Protein AF-0000000068094563 (afdb_homodimer)

Radius of gyration: 19.8 Å; Cα contacts (8 Å, |Δi|>4): 533; chains: 2; bounding box: 52×48×50 Å

Structure (mmCIF, N/CA/C/O backbone):
data_AF-0000000068094563-model_v1
#
loop_
_entity.id
_entity.type
_entity.pdbx_description
1 polymer 'Damage-inducible protein DinB'
#
loop_
_atom_site.group_PDB
_atom_site.id
_atom_site.type_symbol
_atom_site.label_atom_id
_atom_site.label_alt_id
_atom_site.label_comp_id
_atom_site.label_asym_id
_atom_site.label_entity_id
_atom_site.label_seq_id
_atom_site.pdbx_PDB_ins_code
_atom_site.Cartn_x
_atom_site.Cartn_y
_atom_site.Cartn_z
_atom_site.occupancy
_atom_site.B_iso_or_equiv
_atom_site.auth_seq_id
_atom_site.auth_comp_id
_atom_site.auth_asym_id
_atom_site.auth_atom_id
_atom_site.pdbx_PDB_model_num
ATOM 1 N N . MET A 1 1 ? -7.383 16.828 3.102 1 69.69 1 MET A N 1
ATOM 2 C CA . MET A 1 1 ? -6.027 16.328 3.33 1 69.69 1 MET A CA 1
ATOM 3 C C . MET A 1 1 ? -5.984 15.391 4.531 1 69.69 1 MET A C 1
ATOM 5 O O . MET A 1 1 ? -6.828 15.484 5.426 1 69.69 1 MET A O 1
ATOM 9 N N . PRO A 1 2 ? -5.043 14.383 4.457 1 86.19 2 PRO A N 1
ATOM 10 C CA . PRO A 1 2 ? -4.965 13.523 5.641 1 86.19 2 PRO A CA 1
ATOM 11 C C . PRO A 1 2 ? -4.652 14.305 6.918 1 86.19 2 PRO A C 1
ATOM 13 O O . PRO A 1 2 ? -4.016 15.359 6.859 1 86.19 2 PRO A O 1
ATOM 16 N N . THR A 1 3 ? -5.176 13.891 8.055 1 88 3 THR A N 1
ATOM 17 C CA . THR A 1 3 ? -4.898 14.516 9.344 1 88 3 THR A CA 1
ATOM 18 C C . THR A 1 3 ? -3.58 14.016 9.922 1 88 3 THR A C 1
ATOM 20 O O . THR A 1 3 ? -3.061 12.984 9.492 1 88 3 THR A O 1
ATOM 23 N N . PRO A 1 4 ? -3.08 14.758 10.852 1 92.12 4 PRO A N 1
ATOM 24 C CA . PRO A 1 4 ? -1.883 14.266 11.539 1 92.12 4 PRO A CA 1
ATOM 25 C C . PRO A 1 4 ? -2.088 12.891 12.164 1 92.12 4 PRO A C 1
ATOM 27 O O . PRO A 1 4 ? -1.185 12.047 12.133 1 92.12 4 PRO A O 1
ATOM 30 N N . ALA A 1 5 ? -3.266 12.602 12.688 1 91.62 5 ALA A N 1
ATOM 31 C CA . ALA A 1 5 ? -3.553 11.312 13.305 1 91.62 5 ALA A CA 1
ATOM 32 C C . ALA A 1 5 ? -3.492 10.188 12.273 1 91.62 5 ALA A C 1
ATOM 34 O O . ALA A 1 5 ? -3.02 9.086 12.578 1 91.62 5 ALA A O 1
ATOM 35 N N . ASP A 1 6 ? -3.957 10.43 11.055 1 92.81 6 ASP A N 1
ATOM 36 C CA . ASP A 1 6 ? -3.873 9.445 9.977 1 92.81 6 ASP A CA 1
ATOM 37 C C . ASP A 1 6 ? -2.42 9.102 9.656 1 92.81 6 ASP A C 1
ATOM 39 O O . ASP A 1 6 ? -2.074 7.93 9.5 1 92.81 6 ASP A O 1
ATOM 43 N N . LEU A 1 7 ? -1.633 10.148 9.602 1 95.81 7 LEU A N 1
ATOM 44 C CA . LEU A 1 7 ? -0.237 9.945 9.219 1 95.81 7 LEU A CA 1
ATOM 45 C C . LEU A 1 7 ? 0.538 9.266 10.344 1 95.81 7 LEU A C 1
ATOM 47 O O . LEU A 1 7 ? 1.456 8.484 10.086 1 95.81 7 LEU A O 1
ATOM 51 N N . GLN A 1 8 ? 0.145 9.57 11.609 1 96.94 8 GLN A N 1
ATOM 52 C CA . GLN A 1 8 ? 0.732 8.852 12.734 1 96.94 8 GLN A CA 1
ATOM 53 C C . GLN A 1 8 ? 0.365 7.367 12.695 1 96.94 8 GLN A C 1
ATOM 55 O O . GLN A 1 8 ? 1.197 6.508 12.992 1 96.94 8 GLN A O 1
ATOM 60 N N . LEU A 1 9 ? -0.871 7.062 12.344 1 96.81 9 LEU A N 1
ATOM 61 C CA . LEU A 1 9 ? -1.294 5.676 12.18 1 96.81 9 LEU A CA 1
ATOM 62 C C . LEU A 1 9 ? -0.481 4.988 11.086 1 96.81 9 LEU A C 1
ATOM 64 O O . LEU A 1 9 ? 0.012 3.875 11.289 1 96.81 9 LEU A O 1
ATOM 68 N N . LEU A 1 10 ? -0.304 5.648 9.953 1 97.94 10 LEU A N 1
ATOM 69 C CA . LEU A 1 10 ? 0.443 5.066 8.844 1 97.94 10 LEU A CA 1
ATOM 70 C C . LEU A 1 10 ? 1.911 4.887 9.211 1 97.94 10 LEU A C 1
ATOM 72 O O . LEU A 1 10 ? 2.531 3.887 8.844 1 97.94 10 LEU A O 1
ATOM 76 N N . ALA A 1 11 ? 2.465 5.863 9.938 1 98.69 11 ALA A N 1
ATOM 77 C CA . ALA A 1 11 ? 3.85 5.75 10.391 1 98.69 11 ALA A CA 1
ATOM 78 C C . ALA A 1 11 ? 4.02 4.578 11.352 1 98.69 11 ALA A C 1
ATOM 80 O O . ALA A 1 11 ? 5 3.832 11.266 1 98.69 11 ALA A O 1
ATOM 81 N N . ASP A 1 12 ? 3.086 4.469 12.242 1 98.56 12 ASP A N 1
ATOM 82 C CA . ASP A 1 12 ? 3.09 3.352 13.18 1 98.56 12 ASP A CA 1
ATOM 83 C C . ASP A 1 12 ? 3.014 2.016 12.438 1 98.56 12 ASP A C 1
ATOM 85 O O . ASP A 1 12 ? 3.811 1.111 12.703 1 98.56 12 ASP A O 1
ATOM 89 N N . TYR A 1 13 ? 2.098 1.894 11.578 1 98.69 13 TYR A N 1
ATOM 90 C CA . TYR A 1 13 ? 1.965 0.692 10.758 1 98.69 13 TYR A CA 1
ATOM 91 C C . TYR A 1 13 ? 3.254 0.405 10 1 98.69 13 TYR A C 1
ATOM 93 O O . TYR A 1 13 ? 3.699 -0.743 9.93 1 98.69 13 TYR A O 1
ATOM 101 N N . ASN A 1 14 ? 3.775 1.464 9.383 1 98.69 14 ASN A N 1
ATOM 102 C CA . ASN A 1 14 ? 5 1.336 8.602 1 98.69 14 ASN A CA 1
ATOM 103 C C . ASN A 1 14 ? 6.137 0.741 9.43 1 98.69 14 ASN A C 1
ATOM 105 O O . ASN A 1 14 ? 6.805 -0.196 8.984 1 98.69 14 ASN A O 1
ATOM 109 N N . GLN A 1 15 ? 6.332 1.264 10.602 1 98.81 15 GLN A N 1
ATOM 110 C CA . GLN A 1 15 ? 7.375 0.748 11.484 1 98.81 15 GLN A CA 1
ATOM 111 C C . GLN A 1 15 ? 7.098 -0.701 11.875 1 98.81 15 GLN A C 1
ATOM 113 O O . GLN A 1 15 ? 7.988 -1.547 11.812 1 98.81 15 GLN A O 1
ATOM 118 N N . TRP A 1 16 ? 5.883 -0.986 12.25 1 98.75 16 TRP A N 1
ATOM 119 C CA . TRP A 1 16 ? 5.457 -2.326 12.641 1 98.75 16 TRP A CA 1
ATOM 120 C C . TRP A 1 16 ? 5.711 -3.33 11.523 1 98.75 16 TRP A C 1
ATOM 122 O O . TRP A 1 16 ? 6.293 -4.391 11.75 1 98.75 16 TRP A O 1
ATOM 132 N N . MET A 1 17 ? 5.363 -3.014 10.32 1 98.69 17 MET A N 1
ATOM 133 C CA . MET A 1 17 ? 5.504 -3.902 9.172 1 98.69 17 MET A CA 1
ATOM 134 C C . MET A 1 17 ? 6.973 -4.09 8.797 1 98.69 17 MET A C 1
ATOM 136 O O . MET A 1 17 ? 7.395 -5.191 8.445 1 98.69 17 MET A O 1
ATOM 140 N N . ASN A 1 18 ? 7.707 -2.979 8.836 1 98.81 18 ASN A N 1
ATOM 141 C CA . ASN A 1 18 ? 9.125 -3.098 8.516 1 98.81 18 ASN A CA 1
ATOM 142 C C . ASN A 1 18 ? 9.852 -4 9.508 1 98.81 18 ASN A C 1
ATOM 144 O O . ASN A 1 18 ? 10.68 -4.824 9.117 1 98.81 18 ASN A O 1
ATOM 148 N N . GLN A 1 19 ? 9.578 -3.826 10.789 1 98.69 19 GLN A N 1
ATOM 149 C CA . GLN A 1 19 ? 10.203 -4.668 11.797 1 98.69 19 GLN A CA 1
ATOM 150 C C . GLN A 1 19 ? 9.938 -6.148 11.531 1 98.69 19 GLN A C 1
ATOM 152 O O . GLN A 1 19 ? 10.859 -6.969 11.57 1 98.69 19 GLN A O 1
ATOM 157 N N . ARG A 1 20 ? 8.812 -6.477 11.18 1 98.56 20 ARG A N 1
ATOM 158 C CA . ARG A 1 20 ? 8.422 -7.855 10.914 1 98.56 20 ARG A CA 1
ATOM 159 C C . ARG A 1 20 ? 9.031 -8.359 9.609 1 98.56 20 ARG A C 1
ATOM 161 O O . ARG A 1 20 ? 9.508 -9.492 9.539 1 98.56 20 ARG A O 1
ATOM 168 N N . LEU A 1 21 ? 8.992 -7.531 8.586 1 98.81 21 LEU A N 1
ATOM 169 C CA . LEU A 1 21 ? 9.547 -7.895 7.293 1 98.81 21 LEU A CA 1
ATOM 170 C C . LEU A 1 21 ? 11.039 -8.195 7.402 1 98.81 21 LEU A C 1
ATOM 172 O O . LEU A 1 21 ? 11.516 -9.211 6.879 1 98.81 21 LEU A O 1
ATOM 176 N N . TYR A 1 22 ? 11.766 -7.348 8.094 1 98.88 22 TYR A N 1
ATOM 177 C CA . TYR A 1 22 ? 13.211 -7.531 8.219 1 98.88 22 TYR A CA 1
ATOM 178 C C . TYR A 1 22 ? 13.539 -8.734 9.094 1 98.88 22 TYR A C 1
ATOM 180 O O . TYR A 1 22 ? 14.531 -9.422 8.867 1 98.88 22 TYR A O 1
ATOM 188 N N . ALA A 1 23 ? 12.688 -9 10.109 1 98.75 23 ALA A N 1
ATOM 189 C CA . ALA A 1 23 ? 12.867 -10.211 10.906 1 98.75 23 ALA A CA 1
ATOM 190 C C . ALA A 1 23 ? 12.68 -11.461 10.047 1 98.75 23 ALA A C 1
ATOM 192 O O . ALA A 1 23 ? 13.438 -12.422 10.18 1 98.75 23 ALA A O 1
ATOM 193 N N . CYS A 1 24 ? 11.711 -11.477 9.195 1 98.75 24 CYS A N 1
ATOM 194 C CA . CYS A 1 24 ? 11.492 -12.594 8.281 1 98.75 24 CYS A CA 1
ATOM 195 C C . CYS A 1 24 ? 12.664 -12.734 7.309 1 98.75 24 CYS A C 1
ATOM 197 O O . CYS A 1 24 ? 13.148 -13.844 7.078 1 98.75 24 CYS A O 1
ATOM 199 N N . ALA A 1 25 ? 13.117 -11.602 6.773 1 98.75 25 ALA A N 1
ATOM 200 C CA . ALA A 1 25 ? 14.234 -11.625 5.836 1 98.75 25 ALA A CA 1
ATOM 201 C C . ALA A 1 25 ? 15.492 -12.188 6.496 1 98.75 25 ALA A C 1
ATOM 203 O O . ALA A 1 25 ? 16.281 -12.883 5.852 1 98.75 25 ALA A O 1
ATOM 204 N N . ALA A 1 26 ? 15.641 -11.922 7.777 1 98.69 26 ALA A N 1
ATOM 205 C CA . ALA A 1 26 ? 16.844 -12.312 8.516 1 98.69 26 ALA A CA 1
ATOM 206 C C . ALA A 1 26 ? 16.906 -13.828 8.664 1 98.69 26 ALA A C 1
ATOM 208 O O . ALA A 1 26 ? 17.953 -14.367 9.031 1 98.69 26 ALA A O 1
ATOM 209 N N . GLN A 1 27 ? 15.836 -14.5 8.391 1 98.44 27 GLN A N 1
ATOM 210 C CA . GLN A 1 27 ? 15.828 -15.961 8.453 1 98.44 27 GLN A CA 1
ATOM 211 C C . GLN A 1 27 ? 16.5 -16.562 7.227 1 98.44 27 GLN A C 1
ATOM 213 O O . GLN A 1 27 ? 16.797 -17.766 7.211 1 98.44 27 GLN A O 1
ATOM 218 N N . LEU A 1 28 ? 16.797 -15.773 6.207 1 98.38 28 LEU A N 1
ATOM 219 C CA . LEU A 1 28 ? 17.406 -16.25 4.969 1 98.38 28 LEU A CA 1
ATOM 220 C C . LEU A 1 28 ? 18.906 -16.016 4.98 1 98.38 28 LEU A C 1
ATOM 222 O O . LEU A 1 28 ? 19.375 -14.977 5.473 1 98.38 28 LEU A O 1
ATOM 226 N N . PRO A 1 29 ? 19.656 -16.938 4.395 1 98.31 29 PRO A N 1
ATOM 227 C CA . PRO A 1 29 ? 21.078 -16.656 4.246 1 98.31 29 PRO A CA 1
ATOM 228 C C . PRO A 1 29 ? 21.359 -15.555 3.232 1 98.31 29 PRO A C 1
ATOM 230 O O . PRO A 1 29 ? 20.547 -15.289 2.355 1 98.31 29 PRO A O 1
ATOM 233 N N . PRO A 1 30 ? 22.5 -14.93 3.328 1 98.12 30 PRO A N 1
ATOM 234 C CA . PRO A 1 30 ? 22.828 -13.781 2.48 1 98.12 30 PRO A CA 1
ATOM 235 C C . PRO A 1 30 ? 22.688 -14.094 0.992 1 98.12 30 PRO A C 1
ATOM 237 O O . PRO A 1 30 ? 22.234 -13.242 0.222 1 98.12 30 PRO A O 1
ATOM 240 N N . ASP A 1 31 ? 23.062 -15.25 0.577 1 98.06 31 ASP A N 1
ATOM 241 C CA . ASP A 1 31 ? 22.984 -15.602 -0.839 1 98.06 31 ASP A CA 1
ATOM 242 C C . ASP A 1 31 ? 21.547 -15.656 -1.32 1 98.06 31 ASP A C 1
ATOM 244 O O . ASP A 1 31 ? 21.25 -15.281 -2.457 1 98.06 31 ASP A O 1
ATOM 248 N N . GLU A 1 32 ? 20.641 -16.094 -0.47 1 98.12 32 GLU A N 1
ATOM 249 C CA . GLU A 1 32 ? 19.234 -16.125 -0.82 1 98.12 32 GLU A CA 1
ATOM 250 C C . GLU A 1 32 ? 18.625 -14.727 -0.871 1 98.12 32 GLU A C 1
ATOM 252 O O . GLU A 1 32 ? 17.766 -14.445 -1.707 1 98.12 32 GLU A O 1
ATOM 257 N N . LEU A 1 33 ? 19.094 -13.875 0.021 1 98.62 33 LEU A N 1
ATOM 258 C CA . LEU A 1 33 ? 18.641 -12.484 0.047 1 98.62 33 LEU A CA 1
ATOM 259 C C . LEU A 1 33 ? 19 -11.766 -1.246 1 98.62 33 LEU A C 1
ATOM 261 O O . LEU A 1 33 ? 18.203 -10.992 -1.777 1 98.62 33 LEU A O 1
ATOM 265 N N . ALA A 1 34 ? 20.141 -12.078 -1.751 1 98.19 34 ALA A N 1
ATOM 266 C CA . ALA A 1 34 ? 20.672 -11.352 -2.896 1 98.19 34 ALA A CA 1
ATOM 267 C C . ALA A 1 34 ? 20.344 -12.062 -4.203 1 98.19 34 ALA A C 1
ATOM 269 O O . ALA A 1 34 ? 20.578 -11.523 -5.289 1 98.19 34 ALA A O 1
ATOM 270 N N . ARG A 1 35 ? 19.781 -13.258 -4.133 1 97.88 35 ARG A N 1
ATOM 271 C CA . ARG A 1 35 ? 19.5 -14.07 -5.312 1 97.88 35 ARG A CA 1
ATOM 272 C C . ARG A 1 35 ? 18.562 -13.352 -6.266 1 97.88 35 ARG A C 1
ATOM 274 O O . ARG A 1 35 ? 17.547 -12.797 -5.84 1 97.88 35 ARG A O 1
ATOM 281 N N . GLU A 1 36 ? 18.938 -13.352 -7.547 1 97.81 36 GLU A N 1
ATOM 282 C CA . GLU A 1 36 ? 18.031 -12.844 -8.57 1 97.81 36 GLU A CA 1
ATOM 283 C C . GLU A 1 36 ? 16.766 -13.695 -8.664 1 97.81 36 GLU A C 1
ATOM 285 O O . GLU A 1 36 ? 16.844 -14.906 -8.891 1 97.81 36 GLU A O 1
ATOM 290 N N . ARG A 1 37 ? 15.648 -13.055 -8.477 1 97.12 37 ARG A N 1
ATOM 291 C CA . ARG A 1 37 ? 14.391 -13.781 -8.43 1 97.12 37 ARG A C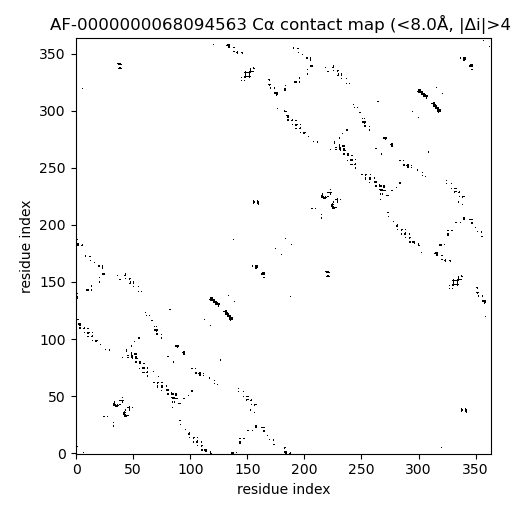A 1
ATOM 292 C C . ARG A 1 37 ? 13.398 -13.242 -9.453 1 97.12 37 ARG A C 1
ATOM 294 O O . ARG A 1 37 ? 12.211 -13.57 -9.414 1 97.12 37 ARG A O 1
ATOM 301 N N . GLY A 1 38 ? 13.875 -12.32 -10.336 1 96.88 38 GLY A N 1
ATOM 302 C CA . GLY A 1 38 ? 13.016 -11.766 -11.367 1 96.88 38 GLY A CA 1
ATOM 303 C C . GLY A 1 38 ? 12.086 -10.68 -10.852 1 96.88 38 GLY A C 1
ATOM 304 O O . GLY A 1 38 ? 11.148 -10.281 -11.547 1 96.88 38 GLY A O 1
ATOM 305 N N . ALA A 1 39 ? 12.312 -10.25 -9.617 1 96.06 39 ALA A N 1
ATOM 306 C CA . ALA A 1 39 ? 11.555 -9.117 -9.102 1 96.06 39 ALA A CA 1
ATOM 307 C C . ALA A 1 39 ? 11.953 -7.824 -9.805 1 96.06 39 ALA A C 1
ATOM 309 O O . ALA A 1 39 ? 12.977 -7.773 -10.492 1 96.06 39 ALA A O 1
ATOM 310 N N . TYR A 1 40 ? 11.148 -6.789 -9.664 1 95.94 40 TYR A N 1
ATOM 311 C CA . TYR A 1 40 ? 11.414 -5.523 -10.352 1 95.94 40 TYR A CA 1
ATOM 312 C C . TYR A 1 40 ? 12.805 -5.004 -10.008 1 95.94 40 TYR A C 1
ATOM 314 O O . TYR A 1 40 ? 13.531 -4.543 -10.891 1 95.94 40 TYR A O 1
ATOM 322 N N . PHE A 1 41 ? 13.18 -5.184 -8.742 1 97.12 41 PHE A N 1
ATOM 323 C CA . PHE A 1 41 ? 14.523 -4.785 -8.328 1 97.12 41 PHE A CA 1
ATOM 324 C C . PHE A 1 41 ? 15.406 -6.008 -8.117 1 97.12 41 PHE A C 1
ATOM 326 O O . PHE A 1 41 ? 16.281 -6.008 -7.246 1 97.12 41 PHE A O 1
ATOM 333 N N . GLY A 1 42 ? 15.094 -7.039 -8.781 1 97.62 42 GLY A N 1
ATOM 334 C CA . GLY A 1 42 ? 15.914 -8.227 -8.938 1 97.62 42 GLY A CA 1
ATOM 335 C C . GLY A 1 42 ? 15.766 -9.211 -7.789 1 97.62 42 GLY A C 1
ATOM 336 O O . GLY A 1 42 ? 15.422 -10.375 -8 1 97.62 42 GLY A O 1
ATOM 337 N N . SER A 1 43 ? 16.047 -8.766 -6.559 1 98.62 43 SER A N 1
ATOM 338 C CA . SER A 1 43 ? 16.109 -9.633 -5.387 1 98.62 43 SER A CA 1
ATOM 339 C C . SER A 1 43 ? 15.375 -9.023 -4.203 1 98.62 43 SER A C 1
ATOM 341 O O . SER A 1 43 ? 14.914 -7.879 -4.273 1 98.62 43 SER A O 1
ATOM 343 N N . LEU A 1 44 ? 15.203 -9.859 -3.174 1 98.75 44 LEU A N 1
ATOM 344 C CA . LEU A 1 44 ? 14.648 -9.336 -1.931 1 98.75 44 LEU A CA 1
ATOM 345 C C . LEU A 1 44 ? 15.5 -8.195 -1.389 1 98.75 44 LEU A C 1
ATOM 347 O O . LEU A 1 44 ? 14.977 -7.141 -1.029 1 98.75 44 LEU A O 1
ATOM 351 N N . LEU A 1 45 ? 16.812 -8.383 -1.398 1 98.81 45 LEU A N 1
ATOM 352 C CA . LEU A 1 45 ? 17.734 -7.352 -0.916 1 98.81 45 LEU A CA 1
ATOM 353 C C . LEU A 1 45 ? 17.625 -6.098 -1.775 1 98.81 45 LEU A C 1
ATOM 355 O O . LEU A 1 45 ? 17.625 -4.98 -1.252 1 98.81 45 LEU A O 1
ATOM 359 N N . GLY A 1 46 ? 17.562 -6.301 -3.088 1 98.69 46 GLY A N 1
ATOM 360 C CA . GLY A 1 46 ? 17.375 -5.164 -3.98 1 98.69 46 GLY A CA 1
ATOM 361 C C . GLY A 1 46 ? 16.094 -4.406 -3.725 1 98.69 46 GLY A C 1
ATOM 362 O O . GLY A 1 46 ? 16.078 -3.176 -3.746 1 98.69 46 GLY A O 1
ATOM 363 N N . THR A 1 47 ? 15.031 -5.109 -3.473 1 98.81 47 THR A N 1
ATOM 364 C CA . THR A 1 47 ? 13.734 -4.5 -3.188 1 98.81 47 THR A CA 1
ATOM 365 C C . THR A 1 47 ? 13.789 -3.701 -1.89 1 98.81 47 THR A C 1
ATOM 367 O O . THR A 1 47 ? 13.305 -2.566 -1.834 1 98.81 47 THR A O 1
ATOM 370 N N . LEU A 1 48 ? 14.391 -4.285 -0.854 1 98.88 48 LEU A N 1
ATOM 371 C CA . LEU A 1 48 ? 14.484 -3.602 0.432 1 98.88 48 LEU A CA 1
ATOM 372 C C . LEU A 1 48 ? 15.359 -2.357 0.325 1 98.88 48 LEU A C 1
ATOM 374 O O . LEU A 1 48 ? 15.055 -1.325 0.927 1 98.88 48 LEU A O 1
ATOM 378 N N . ASN A 1 49 ? 16.438 -2.439 -0.432 1 98.88 49 ASN A N 1
ATOM 379 C CA . ASN A 1 49 ? 17.25 -1.259 -0.68 1 98.88 49 ASN A CA 1
ATOM 380 C C . ASN A 1 49 ? 16.469 -0.167 -1.395 1 98.88 49 ASN A C 1
ATOM 382 O O . ASN A 1 49 ? 16.562 1.011 -1.047 1 98.88 49 ASN A O 1
ATOM 386 N N . HIS A 1 50 ? 15.664 -0.533 -2.332 1 98.69 50 HIS A N 1
ATOM 387 C CA . HIS A 1 50 ? 14.867 0.45 -3.062 1 98.69 50 HIS A CA 1
ATOM 388 C C . HIS A 1 50 ? 13.938 1.213 -2.125 1 98.69 50 HIS A C 1
ATOM 390 O O . HIS A 1 50 ? 13.789 2.43 -2.25 1 98.69 50 HIS A O 1
ATOM 396 N N . VAL A 1 51 ? 13.328 0.496 -1.206 1 98.81 51 VAL A N 1
ATOM 397 C CA . VAL A 1 51 ? 12.414 1.165 -0.28 1 98.81 51 VAL A CA 1
ATOM 398 C C . VAL A 1 51 ? 13.188 2.186 0.553 1 98.81 51 VAL A C 1
ATOM 400 O O . VAL A 1 51 ? 12.727 3.311 0.755 1 98.81 51 VAL A O 1
ATOM 403 N N . ALA A 1 52 ? 14.359 1.813 1.026 1 98.69 52 ALA A N 1
ATOM 404 C CA . ALA A 1 52 ? 15.188 2.721 1.818 1 98.69 52 ALA A CA 1
ATOM 405 C C . ALA A 1 52 ? 15.633 3.924 0.99 1 98.69 52 ALA A C 1
ATOM 407 O O . ALA A 1 52 ? 15.594 5.062 1.465 1 98.69 52 ALA A O 1
ATOM 408 N N . VAL A 1 53 ? 16.031 3.689 -0.264 1 98.44 53 VAL A N 1
ATOM 409 C CA . VAL A 1 53 ? 16.438 4.746 -1.182 1 98.44 53 VAL A CA 1
ATOM 410 C C . VAL A 1 53 ? 15.297 5.742 -1.377 1 98.44 53 VAL A C 1
ATOM 412 O O . VAL A 1 53 ? 15.484 6.949 -1.215 1 98.44 53 VAL A O 1
ATOM 415 N N . SER A 1 54 ? 14.164 5.199 -1.699 1 98.06 54 SER A N 1
ATOM 416 C CA . SER A 1 54 ? 13.008 6.039 -1.983 1 98.06 54 SER A CA 1
ATOM 417 C C . SER A 1 54 ? 12.594 6.84 -0.754 1 98.06 54 SER A C 1
ATOM 419 O O . SER A 1 54 ? 12.25 8.023 -0.863 1 98.06 54 SER A O 1
ATOM 421 N N . ASP A 1 55 ? 12.609 6.168 0.396 1 98.5 55 ASP A N 1
ATOM 422 C CA . ASP A 1 55 ? 12.266 6.863 1.631 1 98.5 55 ASP A CA 1
ATOM 423 C C . ASP A 1 55 ? 13.227 8.023 1.896 1 98.5 55 ASP A C 1
ATOM 425 O O . ASP A 1 55 ? 12.797 9.117 2.252 1 98.5 55 ASP A O 1
ATOM 429 N N . ARG A 1 56 ? 14.5 7.754 1.736 1 97.81 56 ARG A N 1
ATOM 430 C CA . ARG A 1 56 ? 15.484 8.812 1.948 1 97.81 56 ARG A CA 1
ATOM 431 C C . ARG A 1 56 ? 15.211 10 1.033 1 97.81 56 ARG A C 1
ATOM 433 O O . ARG A 1 56 ? 15.195 11.148 1.486 1 97.81 56 ARG A O 1
ATOM 440 N N . VAL A 1 57 ? 14.961 9.758 -0.199 1 97.06 57 VAL A N 1
ATOM 441 C CA . VAL A 1 57 ? 14.734 10.812 -1.186 1 97.06 57 VAL A CA 1
ATOM 442 C C . VAL A 1 57 ? 13.508 11.633 -0.797 1 97.06 57 VAL A C 1
ATOM 444 O O . VAL A 1 57 ? 13.562 12.859 -0.747 1 97.06 57 VAL A O 1
ATOM 447 N N . TRP A 1 58 ? 12.438 10.992 -0.494 1 97.75 58 TRP A N 1
ATOM 448 C CA . TRP A 1 58 ? 11.195 11.703 -0.192 1 97.75 58 TRP A CA 1
ATOM 449 C C . TRP A 1 58 ? 11.305 12.438 1.141 1 97.75 58 TRP A C 1
ATOM 451 O O . TRP A 1 58 ? 10.812 13.562 1.277 1 97.75 58 TRP A O 1
ATOM 461 N N . LEU A 1 59 ? 11.945 11.805 2.15 1 98.12 59 LEU A N 1
ATOM 462 C CA . LEU A 1 59 ? 12.102 12.469 3.439 1 98.12 59 LEU A CA 1
ATOM 463 C C . LEU A 1 59 ? 12.992 13.703 3.309 1 98.12 59 LEU A C 1
ATOM 465 O O . LEU A 1 59 ? 12.773 14.703 3.996 1 98.12 59 LEU A O 1
ATOM 469 N N . GLN A 1 60 ? 13.969 13.641 2.473 1 96.94 60 GLN A N 1
ATOM 470 C CA . GLN A 1 60 ? 14.789 14.82 2.201 1 96.94 60 GLN A CA 1
ATOM 471 C C . GLN A 1 60 ? 13.969 15.922 1.55 1 96.94 60 GLN A C 1
ATOM 473 O O . GLN A 1 60 ? 14.125 17.094 1.885 1 96.94 60 GLN A O 1
ATOM 478 N N . ARG A 1 61 ? 13.062 15.57 0.655 1 95.94 61 ARG A N 1
ATOM 479 C CA . ARG A 1 61 ? 12.141 16.547 0.077 1 95.94 61 ARG A CA 1
ATOM 480 C C . ARG A 1 61 ? 11.219 17.125 1.144 1 95.94 61 ARG A C 1
ATOM 482 O O . ARG A 1 61 ? 11 18.344 1.186 1 95.94 61 ARG A O 1
ATOM 489 N N . PHE A 1 62 ? 10.695 16.219 2.016 1 96.75 62 PHE A N 1
ATOM 490 C CA . PHE A 1 62 ? 9.789 16.656 3.07 1 96.75 62 PHE A CA 1
ATOM 491 C C . PHE A 1 62 ? 10.5 17.562 4.059 1 96.75 62 PHE A C 1
ATOM 493 O O . PHE A 1 62 ? 9.891 18.469 4.637 1 96.75 62 PHE A O 1
ATOM 500 N N . ALA A 1 63 ? 11.781 17.344 4.246 1 94.12 63 ALA A N 1
ATOM 501 C CA . ALA A 1 63 ? 12.57 18.172 5.16 1 94.12 63 ALA A CA 1
ATOM 502 C C . ALA A 1 63 ? 12.656 19.609 4.66 1 94.12 63 ALA A C 1
ATOM 504 O O . ALA A 1 63 ? 12.93 20.516 5.441 1 94.12 63 ALA A O 1
ATOM 505 N N . ALA A 1 64 ? 12.391 19.828 3.357 1 87.94 64 ALA A N 1
ATOM 506 C CA . ALA A 1 64 ? 12.422 21.156 2.766 1 87.94 64 ALA A CA 1
ATOM 507 C C . ALA A 1 64 ? 11.109 21.906 3.021 1 87.94 64 ALA A C 1
ATOM 509 O O . ALA A 1 64 ? 10.969 23.062 2.637 1 87.94 64 ALA A O 1
ATOM 510 N N . HIS A 1 65 ? 10.219 21.219 3.596 1 91 65 HIS A N 1
ATOM 511 C CA . HIS A 1 65 ? 8.969 21.859 3.984 1 91 65 HIS A CA 1
ATOM 512 C C . HIS A 1 65 ? 9.234 23.109 4.816 1 91 65 HIS A C 1
ATOM 514 O O . HIS A 1 65 ? 10.133 23.125 5.66 1 91 65 HIS A O 1
ATOM 520 N N . PRO A 1 66 ? 8.445 24.141 4.648 1 89.62 66 PRO A N 1
ATOM 521 C CA . PRO A 1 66 ? 8.672 25.406 5.344 1 89.62 66 PRO A CA 1
ATOM 522 C C . PRO A 1 66 ? 8.656 25.266 6.863 1 89.62 66 PRO A C 1
ATOM 524 O O . PRO A 1 66 ? 9.281 26.047 7.574 1 89.62 66 PRO A O 1
ATOM 527 N N . ALA A 1 67 ? 8 24.266 7.387 1 91.19 67 ALA A N 1
ATOM 528 C CA . ALA A 1 67 ? 7.938 24.047 8.828 1 91.19 67 ALA A CA 1
ATOM 529 C C . ALA A 1 67 ? 9.273 23.547 9.367 1 91.19 67 ALA A C 1
ATOM 531 O O . ALA A 1 67 ? 9.5 23.531 10.578 1 91.19 67 ALA A O 1
ATOM 532 N N . ARG A 1 68 ? 10.172 23.125 8.523 1 90.31 68 ARG A N 1
ATOM 533 C CA . ARG A 1 68 ? 11.508 22.641 8.867 1 90.31 68 ARG A CA 1
ATOM 534 C C . ARG A 1 68 ? 11.445 21.656 10.023 1 90.31 68 ARG A C 1
ATOM 536 O O . ARG A 1 68 ? 12.047 21.875 11.078 1 90.31 68 ARG A O 1
ATOM 543 N N . PRO A 1 69 ? 10.797 20.547 9.805 1 93.56 69 PRO A N 1
ATOM 544 C CA . PRO A 1 69 ? 10.633 19.578 10.898 1 93.56 69 PRO A CA 1
ATOM 545 C C . PRO A 1 69 ? 11.969 19.062 11.438 1 93.56 69 PRO A C 1
ATOM 547 O O . PRO A 1 69 ? 12.758 18.484 10.695 1 93.56 69 PRO A O 1
ATOM 550 N N . ALA A 1 70 ? 12.227 19.172 12.734 1 95.62 70 ALA A N 1
ATOM 551 C CA . ALA A 1 70 ? 13.477 18.812 13.391 1 95.62 70 ALA A CA 1
ATOM 552 C C . ALA A 1 70 ? 13.773 17.328 13.227 1 95.62 70 ALA A C 1
ATOM 554 O O . ALA A 1 70 ? 14.93 16.922 13.078 1 95.62 70 ALA A O 1
ATOM 555 N N . ALA A 1 71 ? 12.758 16.531 13.188 1 97.06 71 ALA A N 1
ATOM 556 C CA . ALA A 1 71 ? 12.898 15.086 13.148 1 97.06 71 ALA A CA 1
ATOM 557 C C . ALA A 1 71 ? 13.539 14.633 11.836 1 97.06 71 ALA A C 1
ATOM 559 O O . ALA A 1 71 ? 14.055 13.523 11.734 1 97.06 71 ALA A O 1
ATOM 560 N N . LEU A 1 72 ? 13.516 15.461 10.758 1 97.69 72 LEU A N 1
ATOM 561 C CA . LEU A 1 72 ? 14.008 15.039 9.453 1 97.69 72 LEU A CA 1
ATOM 562 C C . LEU A 1 72 ? 15.375 15.656 9.164 1 97.69 72 LEU A C 1
ATOM 564 O O . LEU A 1 72 ? 15.992 15.359 8.141 1 97.69 72 LEU A O 1
ATOM 568 N N . GLN A 1 73 ? 15.906 16.484 10.109 1 96.25 73 GLN A N 1
ATOM 569 C CA . GLN A 1 73 ? 17.203 17.141 9.914 1 96.25 73 GLN A CA 1
ATOM 570 C C . GLN A 1 73 ? 18.312 16.109 9.773 1 96.25 73 GLN A C 1
ATOM 572 O O . GLN A 1 73 ? 19.188 16.25 8.914 1 96.25 73 GLN A O 1
ATOM 577 N N . PRO A 1 74 ? 18.266 15.047 10.602 1 97.19 74 PRO A N 1
ATOM 578 C CA . PRO A 1 74 ? 19.312 14.039 10.43 1 97.19 74 PRO A CA 1
ATOM 579 C C . PRO A 1 74 ? 19.281 13.375 9.055 1 97.19 74 PRO A C 1
ATOM 581 O O . PRO A 1 74 ? 20.312 12.969 8.539 1 97.19 74 PRO A O 1
ATOM 584 N N . VAL A 1 75 ? 18.078 13.188 8.422 1 97.62 75 VAL A N 1
ATOM 585 C CA . VAL A 1 75 ? 17.953 12.586 7.098 1 97.62 75 VAL A CA 1
ATOM 586 C C . VAL A 1 75 ? 18.562 13.508 6.043 1 97.62 75 VAL A C 1
ATOM 588 O O . VAL A 1 75 ? 19.188 13.039 5.082 1 97.62 75 VAL A O 1
ATOM 591 N N . LEU A 1 76 ? 18.406 14.797 6.238 1 94.44 76 LEU A N 1
ATOM 592 C CA . LEU A 1 76 ? 18.922 15.797 5.316 1 94.44 76 LEU A CA 1
ATOM 593 C C . LEU A 1 76 ? 20.453 15.758 5.289 1 94.44 76 LEU A C 1
ATOM 595 O O . LEU A 1 76 ? 21.062 16.125 4.285 1 94.44 76 LEU A O 1
ATOM 599 N N . ALA A 1 77 ? 21.047 15.336 6.391 1 94.38 77 ALA A N 1
ATOM 600 C CA . ALA A 1 77 ? 22.516 15.289 6.512 1 94.38 77 ALA A CA 1
ATOM 601 C C . ALA A 1 77 ? 23.094 14.125 5.719 1 94.38 77 ALA A C 1
ATOM 603 O O . ALA A 1 77 ? 24.297 14.07 5.484 1 94.38 77 ALA A O 1
ATOM 604 N N . LEU A 1 78 ? 22.266 13.18 5.27 1 96.5 78 LEU A N 1
ATOM 605 C CA . LEU A 1 78 ? 22.719 12.039 4.488 1 96.5 78 LEU A CA 1
ATOM 606 C C . LEU A 1 78 ? 22.891 12.414 3.02 1 96.5 78 LEU A C 1
ATOM 608 O O . LEU A 1 78 ? 22.188 13.289 2.514 1 96.5 78 LEU A O 1
ATOM 612 N N . PRO A 1 79 ? 23.766 11.742 2.303 1 95.81 79 PRO A N 1
ATOM 613 C CA . PRO A 1 79 ? 23.828 11.961 0.855 1 95.81 79 PRO A CA 1
ATOM 614 C C . PRO A 1 79 ? 22.547 11.531 0.14 1 95.81 79 PRO A C 1
ATOM 616 O O . PRO A 1 79 ? 21.938 10.523 0.507 1 95.81 79 PRO A O 1
ATOM 619 N N . THR A 1 80 ? 22.125 12.289 -0.88 1 94.19 80 THR A N 1
ATOM 620 C CA . THR A 1 80 ? 20.969 11.914 -1.689 1 94.19 80 THR A CA 1
ATOM 621 C C . THR A 1 80 ? 21.328 10.781 -2.646 1 94.19 80 THR A C 1
ATOM 623 O O . THR A 1 80 ? 22.312 10.867 -3.377 1 94.19 80 THR A O 1
ATOM 626 N N . PRO A 1 81 ? 20.516 9.75 -2.605 1 95.31 81 PRO A N 1
ATOM 627 C CA . PRO A 1 81 ? 20.781 8.68 -3.568 1 95.31 81 PRO A CA 1
ATOM 628 C C . PRO A 1 81 ? 20.734 9.164 -5.016 1 95.31 81 PRO A C 1
ATOM 630 O O . PRO A 1 81 ? 19.891 10 -5.359 1 95.31 81 PRO A O 1
ATOM 633 N N . ALA A 1 82 ? 21.578 8.555 -5.891 1 91.38 82 ALA A N 1
ATOM 634 C CA . ALA A 1 82 ? 21.703 9 -7.273 1 91.38 82 ALA A CA 1
ATOM 635 C C . ALA A 1 82 ? 20.719 8.273 -8.18 1 91.38 82 ALA A C 1
ATOM 637 O O . ALA A 1 82 ? 20.344 8.789 -9.234 1 91.38 82 ALA A O 1
ATOM 638 N N . ARG A 1 83 ? 20.406 7.078 -7.781 1 94.06 83 ARG A N 1
ATOM 639 C CA . ARG A 1 83 ? 19.516 6.242 -8.586 1 94.06 83 ARG A CA 1
ATOM 640 C C . ARG A 1 83 ? 18.547 5.469 -7.707 1 94.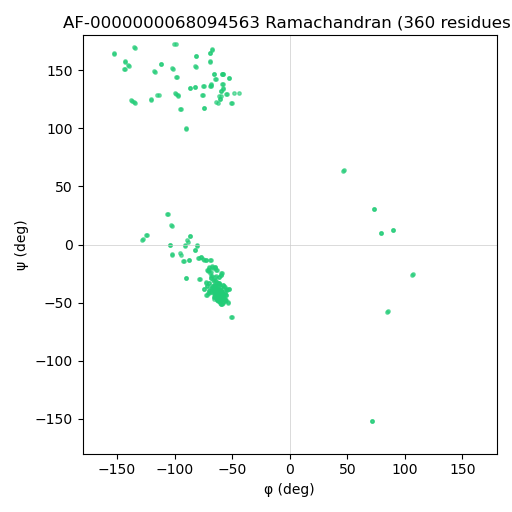06 83 ARG A C 1
ATOM 642 O O . ARG A 1 83 ? 18.844 5.156 -6.559 1 94.06 83 ARG A O 1
ATOM 649 N N . LEU A 1 84 ? 17.469 5.141 -8.289 1 93.19 84 LEU A N 1
ATOM 650 C CA . LEU A 1 84 ? 16.422 4.461 -7.543 1 93.19 84 LEU A CA 1
ATOM 651 C C . LEU A 1 84 ? 16.812 3.025 -7.215 1 93.19 84 LEU A C 1
ATOM 653 O O . LEU A 1 84 ? 16.25 2.41 -6.309 1 93.19 84 LEU A O 1
ATOM 657 N N . ASP A 1 85 ? 17.781 2.436 -8 1 95.06 85 ASP A N 1
ATOM 658 C CA . ASP A 1 85 ? 18.219 1.067 -7.742 1 95.06 85 ASP A CA 1
ATOM 659 C C . ASP A 1 85 ? 19.562 1.048 -7.031 1 95.06 85 ASP A C 1
ATOM 661 O O . ASP A 1 85 ? 20.266 0.032 -7.047 1 95.06 85 ASP A O 1
ATOM 665 N N . GLU A 1 86 ? 19.953 2.217 -6.465 1 96.25 86 GLU A N 1
ATOM 666 C CA . GLU A 1 86 ? 21.188 2.273 -5.68 1 96.25 86 GLU A CA 1
ATOM 667 C C . GLU A 1 86 ? 21.156 1.282 -4.523 1 96.25 86 GLU A C 1
ATOM 669 O O . GLU A 1 86 ? 20.125 1.145 -3.85 1 96.25 86 GLU A O 1
ATOM 674 N N . VAL A 1 87 ? 22.25 0.533 -4.324 1 97.75 87 VAL A N 1
ATOM 675 C CA . VAL A 1 87 ? 22.391 -0.33 -3.156 1 97.75 87 VAL A CA 1
ATOM 676 C C . VAL A 1 87 ? 23.047 0.448 -2.016 1 97.75 87 VAL A C 1
ATOM 678 O O . VAL A 1 87 ? 24.266 0.599 -1.979 1 97.75 87 VAL A O 1
ATOM 681 N N . LEU A 1 88 ? 22.25 0.926 -1.086 1 97.88 88 LEU A N 1
ATOM 682 C CA . LEU A 1 88 ? 22.781 1.643 0.07 1 97.88 88 LEU A CA 1
ATOM 683 C C . LEU A 1 88 ? 23.625 0.719 0.947 1 97.88 88 LEU A C 1
ATOM 685 O O . LEU A 1 88 ? 24.688 1.112 1.435 1 97.88 88 LEU A O 1
ATOM 689 N N . TYR A 1 89 ? 23.078 -0.521 1.181 1 98.25 89 TYR A N 1
ATOM 690 C CA . TYR A 1 89 ? 23.734 -1.533 1.999 1 98.25 89 TYR A CA 1
ATOM 691 C C . TYR A 1 89 ? 23.672 -2.9 1.328 1 98.25 89 TYR A C 1
ATOM 693 O O . TYR A 1 89 ? 22.594 -3.402 1.021 1 98.25 89 TYR A O 1
ATOM 701 N N . PRO A 1 90 ? 24.797 -3.52 1.081 1 97.88 90 PRO A N 1
ATOM 702 C CA . PRO A 1 90 ? 24.828 -4.82 0.406 1 97.88 90 PRO A CA 1
ATOM 703 C C . PRO A 1 90 ? 24.516 -5.98 1.35 1 97.88 90 PRO A C 1
ATOM 705 O O . PRO A 1 90 ? 24.359 -7.117 0.901 1 97.88 90 PRO A O 1
ATOM 708 N N . ALA A 1 91 ? 24.5 -5.695 2.676 1 98.5 91 ALA A N 1
ATOM 709 C CA . ALA A 1 91 ? 24.172 -6.711 3.672 1 98.5 91 ALA A CA 1
ATOM 710 C C . ALA A 1 91 ? 22.922 -6.332 4.449 1 98.5 91 ALA A C 1
ATOM 712 O O . ALA A 1 91 ? 22.672 -5.148 4.699 1 98.5 91 ALA A O 1
ATOM 713 N N . LEU A 1 92 ? 22.188 -7.336 4.887 1 98.75 92 LEU A N 1
ATOM 714 C CA . LEU A 1 92 ? 20.891 -7.098 5.531 1 98.75 92 LEU A CA 1
ATOM 715 C C . LEU A 1 92 ? 21.078 -6.383 6.863 1 98.75 92 LEU A C 1
ATOM 717 O O . LEU A 1 92 ? 20.281 -5.516 7.227 1 98.75 92 LEU A O 1
ATOM 721 N N . GLY A 1 93 ? 22.062 -6.781 7.629 1 98.56 93 GLY A N 1
ATOM 722 C CA . GLY A 1 93 ? 22.281 -6.211 8.945 1 98.56 93 GLY A CA 1
ATOM 723 C C . GLY A 1 93 ? 22.312 -4.691 8.945 1 98.56 93 GLY A C 1
ATOM 724 O O . GLY A 1 93 ? 21.469 -4.043 9.555 1 98.56 93 GLY A O 1
ATOM 725 N N . PRO A 1 94 ? 23.297 -4.113 8.227 1 98.81 94 PRO A N 1
ATOM 726 C CA . PRO A 1 94 ? 23.375 -2.652 8.148 1 98.81 94 PRO A CA 1
ATOM 727 C C . PRO A 1 94 ? 22.109 -2.029 7.535 1 98.81 94 PRO A C 1
ATOM 729 O O . PRO A 1 94 ? 21.688 -0.947 7.949 1 98.81 94 PRO A O 1
ATOM 732 N N . LEU A 1 95 ? 21.531 -2.672 6.578 1 98.81 95 LEU A N 1
ATOM 733 C CA . LEU A 1 95 ? 20.297 -2.172 5.996 1 98.81 95 LEU A CA 1
ATOM 734 C C . LEU A 1 95 ? 19.188 -2.143 7.039 1 98.81 95 LEU A C 1
ATOM 736 O O . LEU A 1 95 ? 18.406 -1.185 7.098 1 98.81 95 LEU A O 1
ATOM 740 N N . ALA A 1 96 ? 19.109 -3.193 7.82 1 98.88 96 ALA A N 1
ATOM 741 C CA . ALA A 1 96 ? 18.094 -3.279 8.875 1 98.88 96 ALA A CA 1
ATOM 742 C C . ALA A 1 96 ? 18.281 -2.166 9.898 1 98.88 96 ALA A C 1
ATOM 744 O O . ALA A 1 96 ? 17.297 -1.575 10.367 1 98.88 96 ALA A O 1
ATOM 745 N N . ALA A 1 97 ? 19.5 -1.919 10.289 1 98.88 97 ALA A N 1
ATOM 746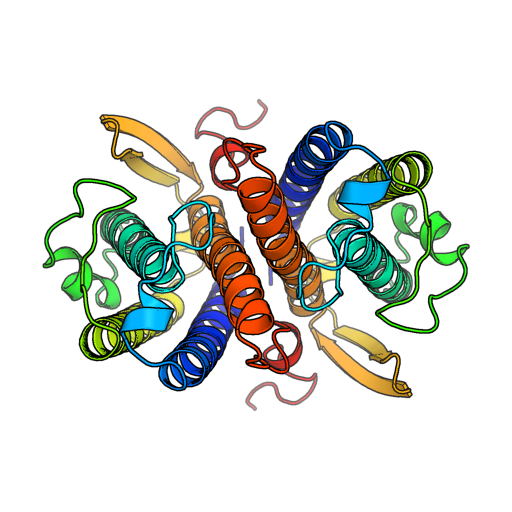 C CA . ALA A 1 97 ? 19.781 -0.836 11.227 1 98.88 97 ALA A CA 1
ATOM 747 C C . ALA A 1 97 ? 19.359 0.512 10.656 1 98.88 97 ALA A C 1
ATOM 749 O O . ALA A 1 97 ? 18.766 1.33 11.359 1 98.88 97 ALA A O 1
ATOM 750 N N . HIS A 1 98 ? 19.656 0.731 9.406 1 98.75 98 HIS A N 1
ATOM 751 C CA . HIS A 1 98 ? 19.266 1.97 8.742 1 98.75 98 HIS A CA 1
ATOM 752 C C . HIS A 1 98 ? 17.75 2.084 8.641 1 98.75 98 HIS A C 1
ATOM 754 O O . HIS A 1 98 ? 17.188 3.154 8.875 1 98.75 98 HIS A O 1
ATOM 760 N N . ARG A 1 99 ? 17.094 1.001 8.32 1 98.88 99 ARG A N 1
ATOM 761 C CA . ARG A 1 99 ? 15.633 0.965 8.25 1 98.88 99 ARG A CA 1
ATOM 762 C C . ARG A 1 99 ? 15.008 1.343 9.586 1 98.88 99 ARG A C 1
ATOM 764 O O . ARG A 1 99 ? 14.078 2.15 9.633 1 98.88 99 ARG A O 1
ATOM 771 N N . ALA A 1 100 ? 15.508 0.769 10.641 1 98.81 100 ALA A N 1
ATOM 772 C CA . ALA A 1 100 ? 14.992 1.065 11.969 1 98.81 100 ALA A CA 1
ATOM 773 C C . ALA A 1 100 ? 15.148 2.545 12.305 1 98.81 100 ALA A C 1
ATOM 775 O O . ALA A 1 100 ? 14.25 3.16 12.875 1 98.81 100 ALA A O 1
ATOM 776 N N . TRP A 1 101 ? 16.266 3.059 11.977 1 98.81 101 TRP A N 1
ATOM 777 C CA . TRP A 1 101 ? 16.531 4.477 12.203 1 98.81 101 TRP A CA 1
ATOM 778 C C . TRP A 1 101 ? 15.586 5.348 11.391 1 98.81 101 TRP A C 1
ATOM 780 O O . TRP A 1 101 ? 14.992 6.293 11.914 1 98.81 101 TRP A O 1
ATOM 790 N N . LEU A 1 102 ? 15.398 5.066 10.086 1 98.75 102 LEU A N 1
ATOM 791 C CA . LEU A 1 102 ? 14.469 5.809 9.234 1 98.75 102 LEU A CA 1
ATOM 792 C C . LEU A 1 102 ? 13.055 5.75 9.797 1 98.75 102 LEU A C 1
ATOM 794 O O . LEU A 1 102 ? 12.344 6.758 9.805 1 98.75 102 LEU A O 1
ATOM 798 N N . ASP A 1 103 ? 12.648 4.555 10.234 1 98.88 103 ASP A N 1
ATOM 799 C CA . ASP A 1 103 ? 11.305 4.402 10.789 1 98.88 103 ASP A CA 1
ATOM 800 C C . ASP A 1 103 ? 11.109 5.297 12.008 1 98.88 103 ASP A C 1
ATOM 802 O O . ASP A 1 103 ? 10.047 5.887 12.188 1 98.88 103 ASP A O 1
ATOM 806 N N . ARG A 1 104 ? 12.133 5.355 12.852 1 98.69 104 ARG A N 1
ATOM 807 C CA . ARG A 1 104 ? 12.047 6.246 14 1 98.69 104 ARG A CA 1
ATOM 808 C C . ARG A 1 104 ? 11.914 7.699 13.562 1 98.69 104 ARG A C 1
ATOM 810 O O . ARG A 1 104 ? 11.117 8.453 14.125 1 98.69 104 ARG A O 1
ATOM 817 N N . CYS A 1 105 ? 12.695 8.148 12.547 1 98.69 105 CYS A N 1
ATOM 818 C CA . CYS A 1 105 ? 12.578 9.492 12 1 98.69 105 CYS A CA 1
ATOM 819 C C . CYS A 1 105 ? 11.172 9.758 11.484 1 98.69 105 CYS A C 1
ATOM 821 O O . CYS A 1 105 ? 10.609 10.828 11.727 1 98.69 105 CYS A O 1
ATOM 823 N N . ILE A 1 106 ? 10.594 8.789 10.797 1 98.75 106 ILE A N 1
ATOM 824 C CA . ILE A 1 106 ? 9.266 8.93 10.211 1 98.75 106 ILE A CA 1
ATOM 825 C C . ILE A 1 106 ? 8.219 9.062 11.312 1 98.75 106 ILE A C 1
ATOM 827 O O . ILE A 1 106 ? 7.34 9.922 11.242 1 98.75 106 ILE A O 1
ATOM 831 N N . VAL A 1 107 ? 8.312 8.211 12.336 1 98.81 107 VAL A N 1
ATOM 832 C CA . VAL A 1 107 ? 7.367 8.25 13.445 1 98.81 107 VAL A CA 1
ATOM 833 C C . VAL A 1 107 ? 7.469 9.594 14.156 1 98.81 107 VAL A C 1
ATOM 835 O O . VAL A 1 107 ? 6.457 10.242 14.43 1 98.81 107 VAL A O 1
ATOM 838 N N . ASP A 1 108 ? 8.688 10.055 14.461 1 98.62 108 ASP A N 1
ATOM 839 C CA . ASP A 1 108 ? 8.906 11.336 15.125 1 98.62 108 ASP A CA 1
ATOM 840 C C . ASP A 1 108 ? 8.391 12.492 14.266 1 98.62 108 ASP A C 1
ATOM 842 O O . ASP A 1 108 ? 7.789 13.43 14.789 1 98.62 108 ASP A O 1
ATOM 846 N N . TRP A 1 109 ? 8.656 12.414 12.984 1 98.25 109 TRP A N 1
ATOM 847 C CA . TRP A 1 109 ? 8.203 13.445 12.055 1 98.25 109 TRP A CA 1
ATOM 848 C C . TRP A 1 109 ? 6.676 13.508 12.016 1 98.25 109 TRP A C 1
ATOM 850 O O . TRP A 1 109 ? 6.094 14.594 12.102 1 98.25 109 TRP A O 1
ATOM 860 N N . ALA A 1 110 ? 6.035 12.352 11.883 1 97.44 110 ALA A N 1
ATOM 861 C CA . ALA A 1 110 ? 4.574 12.305 11.852 1 97.44 110 ALA A CA 1
ATOM 862 C C . ALA A 1 110 ? 3.982 12.922 13.117 1 97.44 110 ALA A C 1
ATOM 864 O O . ALA A 1 110 ? 2.943 13.586 13.07 1 97.44 110 ALA A O 1
ATOM 865 N N . ALA A 1 111 ? 4.672 12.727 14.25 1 96.94 111 ALA A N 1
ATOM 866 C CA . ALA A 1 111 ? 4.207 13.242 15.539 1 96.94 111 ALA A CA 1
ATOM 867 C C . ALA A 1 111 ? 4.309 14.766 15.586 1 96.94 111 ALA A C 1
ATOM 869 O O . ALA A 1 111 ? 3.631 15.414 16.391 1 96.94 111 ALA A O 1
ATOM 870 N N . GLN A 1 112 ? 5.129 15.352 14.727 1 96.06 112 GLN A N 1
ATOM 871 C CA . GLN A 1 112 ? 5.367 16.781 14.727 1 96.06 112 GLN A CA 1
ATOM 872 C C . GLN A 1 112 ? 4.41 17.5 13.773 1 96.06 112 GLN A C 1
ATOM 874 O O . GLN A 1 112 ? 4.289 18.734 13.812 1 96.06 112 GLN A O 1
ATOM 879 N N . LEU A 1 113 ? 3.764 16.781 12.922 1 94.5 113 LEU A N 1
ATOM 880 C CA . LEU A 1 113 ? 2.934 17.375 11.883 1 94.5 113 LEU A CA 1
ATOM 881 C C . LEU A 1 113 ? 1.703 18.047 12.492 1 94.5 113 LEU A C 1
ATOM 883 O O . LEU A 1 113 ? 1.09 17.516 13.414 1 94.5 113 LEU A O 1
ATOM 887 N N . ARG A 1 114 ? 1.374 19.203 12.039 1 93.25 114 ARG A N 1
ATOM 888 C CA . ARG A 1 114 ? 0.155 19.938 12.352 1 93.25 114 ARG A CA 1
ATOM 889 C C . ARG A 1 114 ? -0.758 20.031 11.133 1 93.25 114 ARG A C 1
ATOM 891 O O . ARG A 1 114 ? -0.297 19.922 9.992 1 93.25 114 ARG A O 1
ATOM 898 N N . PRO A 1 115 ? -2.053 20.203 11.398 1 91.06 115 PRO A N 1
ATOM 899 C CA . PRO A 1 115 ? -2.984 20.281 10.266 1 91.06 115 PRO A CA 1
ATOM 900 C C . PRO A 1 115 ? -2.572 21.328 9.234 1 91.06 115 PRO A C 1
ATOM 902 O O . PRO A 1 115 ? -2.656 21.078 8.031 1 91.06 115 PRO A O 1
ATOM 905 N N . ASP A 1 116 ? -2.07 22.422 9.625 1 91.69 116 ASP A N 1
ATOM 906 C CA . ASP A 1 116 ? -1.693 23.5 8.719 1 91.69 116 ASP A CA 1
ATOM 907 C C . ASP A 1 116 ? -0.511 23.094 7.844 1 91.69 116 ASP A C 1
ATOM 909 O O . ASP A 1 116 ? -0.369 23.578 6.719 1 91.69 116 ASP A O 1
ATOM 913 N N . ASP A 1 117 ? 0.313 22.203 8.312 1 91.19 117 ASP A N 1
ATOM 914 C CA . ASP A 1 117 ? 1.446 21.719 7.535 1 91.19 117 ASP A CA 1
ATOM 915 C C . ASP A 1 117 ? 0.974 20.922 6.32 1 91.19 117 ASP A C 1
ATOM 917 O O . ASP A 1 117 ? 1.644 20.906 5.285 1 91.19 117 ASP A O 1
ATOM 921 N N . LEU A 1 118 ? -0.168 20.281 6.473 1 90.56 118 LEU A N 1
ATOM 922 C CA . LEU A 1 118 ? -0.651 19.375 5.441 1 90.56 118 LEU A CA 1
ATOM 923 C C . LEU A 1 118 ? -1.475 20.125 4.398 1 90.56 118 LEU A C 1
ATOM 925 O O . LEU A 1 118 ? -1.723 19.609 3.307 1 90.56 118 LEU A O 1
ATOM 929 N N . ALA A 1 119 ? -1.843 21.312 4.691 1 86.94 119 ALA A N 1
ATOM 930 C CA . ALA A 1 119 ? -2.668 22.125 3.791 1 86.94 119 ALA A CA 1
ATOM 931 C C . ALA A 1 119 ? -1.804 22.922 2.826 1 86.94 119 ALA A C 1
ATOM 933 O O . ALA A 1 119 ? -2.322 23.609 1.935 1 86.94 119 ALA A O 1
ATOM 934 N N . CYS A 1 120 ? -0.508 22.766 2.83 1 90 120 CYS A N 1
ATOM 935 C CA . CYS A 1 120 ? 0.388 23.531 1.975 1 90 120 CYS A CA 1
ATOM 936 C C . CYS A 1 120 ? 0.82 22.719 0.762 1 90 120 CYS A C 1
ATOM 938 O O . CYS A 1 120 ? 0.382 21.578 0.585 1 90 120 CYS A O 1
ATOM 940 N N . GLU A 1 121 ? 1.506 23.422 -0.128 1 92.88 121 GLU A N 1
ATOM 941 C CA . GLU A 1 121 ? 2.148 22.766 -1.265 1 92.88 121 GLU A CA 1
ATOM 942 C C . GLU A 1 121 ? 3.648 22.594 -1.031 1 92.88 121 GLU A C 1
ATOM 944 O O . GLU A 1 121 ? 4.254 23.375 -0.281 1 92.88 121 GLU A O 1
ATOM 949 N N . LEU A 1 122 ? 4.137 21.594 -1.628 1 94.19 122 LEU A N 1
ATOM 950 C CA . LEU A 1 122 ? 5.582 21.406 -1.583 1 94.19 122 LEU A CA 1
ATOM 951 C C . LEU A 1 122 ? 6.176 21.406 -2.988 1 94.19 122 LEU A C 1
ATOM 953 O O . LEU A 1 122 ? 5.691 20.703 -3.873 1 94.19 122 LEU A O 1
ATOM 957 N N . ALA A 1 123 ? 7.137 22.266 -3.188 1 93.06 123 ALA A N 1
ATOM 958 C CA . ALA A 1 123 ? 7.953 22.25 -4.398 1 93.06 123 ALA A CA 1
ATOM 959 C C . ALA A 1 123 ? 9.133 21.297 -4.242 1 93.06 123 ALA A C 1
ATOM 961 O O . ALA A 1 123 ? 9.773 21.25 -3.188 1 93.06 123 ALA A O 1
ATOM 962 N N . TYR A 1 124 ? 9.352 20.5 -5.262 1 91.31 124 TYR A N 1
ATOM 963 C CA . TYR A 1 124 ? 10.484 19.594 -5.234 1 91.31 124 TYR A CA 1
ATOM 964 C C . TYR A 1 124 ? 10.969 19.281 -6.645 1 91.31 124 TYR A C 1
ATOM 966 O O . TYR A 1 124 ? 10.32 19.641 -7.629 1 91.31 124 TYR A O 1
ATOM 974 N N . THR A 1 125 ? 12.141 18.75 -6.734 1 88.31 125 THR A N 1
ATOM 975 C CA . THR A 1 125 ? 12.734 18.312 -7.992 1 88.31 125 THR A CA 1
ATOM 976 C C . THR A 1 125 ? 12.891 16.797 -8.023 1 88.31 125 THR A C 1
ATOM 978 O O . THR A 1 125 ? 13.391 16.203 -7.062 1 88.31 125 THR A O 1
ATOM 981 N N . SER A 1 126 ? 12.344 16.234 -9.164 1 83.31 126 SER A N 1
ATOM 982 C CA . SER A 1 126 ? 12.5 14.797 -9.289 1 83.31 126 SER A CA 1
ATOM 983 C C . SER A 1 126 ? 13.961 14.406 -9.5 1 83.31 126 SER A C 1
ATOM 985 O O . SER A 1 126 ? 14.805 15.273 -9.734 1 83.31 126 SER A O 1
ATOM 987 N N . LEU A 1 127 ? 14.234 13.102 -9.375 1 80.69 127 LEU A N 1
ATOM 988 C CA . LEU A 1 127 ? 15.594 12.633 -9.609 1 80.69 127 LEU A CA 1
ATOM 989 C C . LEU A 1 127 ? 16 12.867 -11.062 1 80.69 127 LEU A C 1
ATOM 991 O O . LEU A 1 127 ? 17.188 12.914 -11.375 1 80.69 127 LEU A O 1
ATOM 995 N N . ALA A 1 128 ? 14.969 13 -11.922 1 79.38 128 ALA A N 1
ATOM 996 C CA . ALA A 1 128 ? 15.219 13.328 -13.32 1 79.38 128 ALA A CA 1
ATOM 997 C C . ALA A 1 128 ? 15.32 14.844 -13.516 1 79.38 128 ALA A C 1
ATOM 999 O O . ALA A 1 128 ? 15.25 15.336 -14.648 1 79.38 128 ALA A O 1
ATOM 1000 N N . CYS A 1 129 ? 15.32 15.578 -12.5 1 83.31 129 CYS A N 1
ATOM 1001 C CA . CYS A 1 129 ? 15.539 17.016 -12.469 1 83.31 129 CYS A CA 1
ATOM 1002 C C . CYS A 1 129 ? 14.328 17.766 -13.008 1 83.31 129 CYS A C 1
ATOM 1004 O O . CYS A 1 129 ? 14.477 18.812 -13.648 1 83.31 129 CYS A O 1
ATOM 1006 N N . GLU A 1 130 ? 13.234 17.234 -12.844 1 86.81 130 GLU A N 1
ATOM 1007 C CA . GLU A 1 130 ? 11.992 17.922 -13.211 1 86.81 130 GLU A CA 1
ATOM 1008 C C . GLU A 1 130 ? 11.352 18.594 -12.008 1 86.81 130 GLU A C 1
ATOM 1010 O O . GLU A 1 130 ? 11.117 17.953 -10.977 1 86.81 130 GLU A O 1
ATOM 1015 N N . ALA A 1 131 ? 11.062 19.875 -12.219 1 90.19 131 ALA A N 1
ATOM 1016 C CA . ALA A 1 131 ? 10.414 20.641 -11.156 1 90.19 131 ALA A CA 1
ATOM 1017 C C . ALA A 1 131 ? 8.938 20.266 -11.039 1 90.19 131 ALA A C 1
ATOM 1019 O O . ALA A 1 131 ? 8.258 20.094 -12.055 1 90.19 131 ALA A O 1
ATOM 1020 N N . ALA A 1 132 ? 8.539 20.109 -9.758 1 91.25 132 ALA A N 1
ATOM 1021 C CA . ALA A 1 132 ? 7.133 19.812 -9.5 1 91.25 132 ALA A CA 1
ATOM 1022 C C . ALA A 1 132 ? 6.652 20.516 -8.227 1 91.25 132 ALA A C 1
ATOM 1024 O O . ALA A 1 132 ? 7.457 20.875 -7.367 1 91.25 132 ALA A O 1
ATOM 1025 N N . ARG A 1 133 ? 5.383 20.812 -8.211 1 93.38 133 ARG A N 1
ATOM 1026 C CA . ARG A 1 133 ? 4.695 21.344 -7.043 1 93.38 133 ARG A CA 1
ATOM 1027 C C . ARG A 1 133 ? 3.334 20.688 -6.852 1 93.38 133 ARG A C 1
ATOM 1029 O O . ARG A 1 133 ? 2.514 20.672 -7.773 1 93.38 133 ARG A O 1
ATOM 1036 N N . ARG A 1 134 ? 3.164 20.125 -5.664 1 93.5 134 ARG A N 1
ATOM 1037 C CA . ARG A 1 134 ? 1.937 19.375 -5.402 1 93.5 134 ARG A CA 1
ATOM 1038 C C . ARG A 1 134 ? 1.47 19.578 -3.967 1 93.5 134 ARG A C 1
ATOM 1040 O O . ARG A 1 134 ? 2.242 20.016 -3.113 1 93.5 134 ARG A O 1
ATOM 1047 N N . PRO A 1 135 ? 0.129 19.344 -3.746 1 93.06 135 PRO A N 1
ATOM 1048 C CA . PRO A 1 135 ? -0.335 19.375 -2.357 1 93.06 135 PRO A CA 1
ATOM 1049 C C . PRO A 1 135 ? 0.446 18.422 -1.451 1 93.06 135 PRO A C 1
ATOM 1051 O O . PRO A 1 135 ? 0.6 17.234 -1.772 1 93.06 135 PRO A O 1
ATOM 1054 N N . PHE A 1 136 ? 0.936 18.922 -0.316 1 94.38 136 PHE A N 1
ATOM 1055 C CA . PHE A 1 136 ? 1.834 18.203 0.575 1 94.38 136 PHE A CA 1
ATOM 1056 C C . PHE A 1 136 ? 1.165 16.938 1.109 1 94.38 136 PHE A C 1
ATOM 1058 O O . PHE A 1 136 ? 1.776 15.867 1.134 1 94.38 136 PHE A O 1
ATOM 1065 N N . GLY A 1 137 ? -0.123 17.031 1.481 1 92.94 137 GLY A N 1
ATOM 1066 C CA . GLY A 1 137 ? -0.835 15.875 1.991 1 92.94 137 GLY A CA 1
ATOM 1067 C C . GLY A 1 137 ? -0.865 14.719 1.012 1 92.94 137 GLY A C 1
ATOM 1068 O O . GLY A 1 137 ? -0.7 13.562 1.405 1 92.94 137 GLY A O 1
ATOM 1069 N N . GLY A 1 138 ? -1.068 15.008 -0.261 1 94.56 138 GLY A N 1
ATOM 1070 C CA . GLY A 1 138 ? -1.048 13.984 -1.296 1 94.56 138 GLY A CA 1
ATOM 1071 C C . GLY A 1 138 ? 0.308 13.32 -1.453 1 94.56 138 GLY A C 1
ATOM 1072 O O . GLY A 1 138 ? 0.391 12.117 -1.68 1 94.56 138 GLY A O 1
ATOM 1073 N N . LEU A 1 139 ? 1.351 14.109 -1.299 1 95.88 139 LEU A N 1
ATOM 1074 C CA . LEU A 1 139 ? 2.705 13.57 -1.398 1 95.88 139 LEU A CA 1
ATOM 1075 C C . LEU A 1 139 ? 3.006 12.641 -0.233 1 95.88 139 LEU A C 1
ATOM 1077 O O . LEU A 1 139 ? 3.668 11.609 -0.409 1 95.88 139 LEU A O 1
ATOM 1081 N N . VAL A 1 140 ? 2.521 12.992 0.922 1 96.75 140 VAL A N 1
ATOM 1082 C CA . VAL A 1 140 ? 2.75 12.148 2.092 1 96.75 140 VAL A CA 1
ATOM 1083 C C . VAL A 1 140 ? 1.987 10.836 1.939 1 96.75 140 VAL A C 1
ATOM 1085 O O . VAL A 1 140 ? 2.512 9.766 2.258 1 96.75 140 VAL A O 1
ATOM 1088 N N . LEU A 1 141 ? 0.741 10.867 1.421 1 96.75 141 LEU A N 1
ATOM 1089 C CA . LEU A 1 141 ? 0.001 9.641 1.145 1 96.75 141 LEU A CA 1
ATOM 1090 C C . LEU A 1 141 ? 0.75 8.766 0.146 1 96.75 141 LEU A C 1
ATOM 1092 O O . LEU A 1 141 ? 0.821 7.547 0.312 1 96.75 141 LEU A O 1
ATOM 1096 N N . HIS A 1 142 ? 1.34 9.375 -0.85 1 97.5 142 HIS A N 1
ATOM 1097 C CA . HIS A 1 142 ? 2.15 8.648 -1.816 1 97.5 142 HIS A CA 1
ATOM 1098 C C . HIS A 1 142 ? 3.328 7.953 -1.138 1 97.5 142 HIS A C 1
ATOM 1100 O O . HIS A 1 142 ? 3.627 6.793 -1.434 1 97.5 142 HIS A O 1
ATOM 1106 N N . PHE A 1 143 ? 3.943 8.719 -0.243 1 98.5 143 PHE A N 1
ATOM 1107 C CA . PHE A 1 143 ? 5.105 8.211 0.481 1 98.5 143 PHE A CA 1
ATOM 1108 C C . PHE A 1 143 ? 4.785 6.887 1.161 1 98.5 143 PHE A C 1
ATOM 1110 O O . PHE A 1 143 ? 5.484 5.891 0.955 1 98.5 143 PHE A O 1
ATOM 1117 N N . PHE A 1 144 ? 3.701 6.793 1.894 1 98.62 144 PHE A N 1
ATOM 1118 C CA . PHE A 1 144 ? 3.334 5.574 2.605 1 98.62 144 PHE A CA 1
ATOM 1119 C C . PHE A 1 144 ? 2.805 4.52 1.64 1 98.62 144 PHE A C 1
ATOM 1121 O O . PHE A 1 144 ? 3.072 3.328 1.805 1 98.62 144 PHE A O 1
ATOM 1128 N N . ASN A 1 145 ? 2.051 4.898 0.635 1 98.62 145 ASN A N 1
ATOM 1129 C CA . ASN A 1 145 ? 1.536 3.977 -0.373 1 98.62 145 ASN A CA 1
ATOM 1130 C C . ASN A 1 145 ? 2.666 3.254 -1.102 1 98.62 145 ASN A C 1
ATOM 1132 O O . ASN A 1 145 ? 2.58 2.051 -1.353 1 98.62 145 ASN A O 1
ATOM 1136 N N . HIS A 1 146 ? 3.684 4.008 -1.432 1 98.81 146 HIS A N 1
ATOM 1137 C CA . HIS A 1 146 ? 4.852 3.469 -2.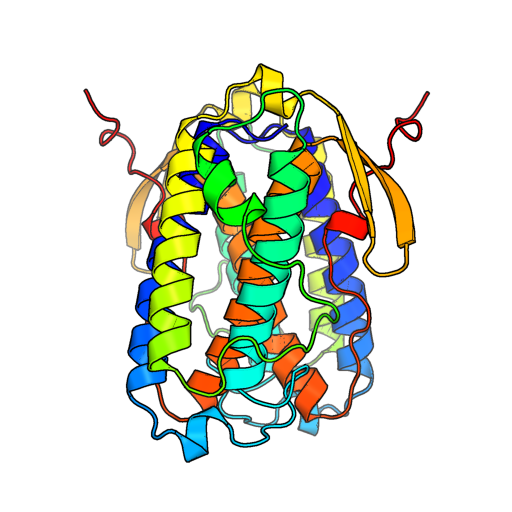119 1 98.81 146 HIS A CA 1
ATOM 1138 C C . HIS A 1 146 ? 5.527 2.381 -1.29 1 98.81 146 HIS A C 1
ATOM 1140 O O . HIS A 1 146 ? 5.871 1.319 -1.814 1 98.81 146 HIS A O 1
ATOM 1146 N N . GLN A 1 147 ? 5.691 2.676 -0.017 1 98.69 147 GLN A N 1
ATOM 1147 C CA . GLN A 1 147 ? 6.273 1.684 0.881 1 98.69 147 GLN A CA 1
ATOM 1148 C C . GLN A 1 147 ? 5.445 0.403 0.899 1 98.69 147 GLN A C 1
ATOM 1150 O O . GLN A 1 147 ? 5.988 -0.698 0.801 1 98.69 147 GLN A O 1
ATOM 1155 N N . THR A 1 148 ? 4.152 0.57 1.031 1 98.81 148 THR A N 1
ATOM 1156 C CA . THR A 1 148 ? 3.256 -0.578 1.086 1 98.81 148 THR A CA 1
ATOM 1157 C C . THR A 1 148 ? 3.379 -1.422 -0.18 1 98.81 148 THR A C 1
ATOM 1159 O O . THR A 1 148 ? 3.461 -2.65 -0.108 1 98.81 148 THR A O 1
ATOM 1162 N N . HIS A 1 149 ? 3.43 -0.75 -1.336 1 98.81 149 HIS A N 1
ATOM 1163 C CA . HIS A 1 149 ? 3.555 -1.439 -2.615 1 98.81 149 HIS A CA 1
ATOM 1164 C C . HIS A 1 149 ? 4.809 -2.307 -2.654 1 98.81 149 HIS A C 1
ATOM 1166 O O . HIS A 1 149 ? 4.73 -3.506 -2.93 1 98.81 149 HIS A O 1
ATOM 1172 N N . HIS A 1 150 ? 5.891 -1.761 -2.309 1 98.81 150 HIS A N 1
ATOM 1173 C CA . HIS A 1 150 ? 7.148 -2.482 -2.459 1 98.81 150 HIS A CA 1
ATOM 1174 C C . HIS A 1 150 ? 7.336 -3.502 -1.34 1 98.81 150 HIS A C 1
ATOM 1176 O O . HIS A 1 150 ? 7.93 -4.562 -1.553 1 98.81 150 HIS A O 1
ATOM 1182 N N . ARG A 1 151 ? 6.773 -3.23 -0.125 1 98.81 151 ARG A N 1
ATOM 1183 C CA . ARG A 1 151 ? 6.727 -4.297 0.868 1 98.81 151 ARG A CA 1
ATOM 1184 C C . ARG A 1 151 ? 5.891 -5.473 0.369 1 98.81 151 ARG A C 1
ATOM 1186 O O . ARG A 1 151 ? 6.23 -6.633 0.618 1 98.81 151 ARG A O 1
ATOM 1193 N N . GLY A 1 152 ? 4.777 -5.16 -0.313 1 98.69 152 GLY A N 1
ATOM 1194 C CA . GLY A 1 152 ? 4.004 -6.223 -0.938 1 98.69 152 GLY A CA 1
ATOM 1195 C C . GLY A 1 152 ? 4.824 -7.074 -1.887 1 98.69 152 GLY A C 1
ATOM 1196 O O . GLY A 1 152 ? 4.742 -8.305 -1.852 1 98.69 152 GLY A O 1
ATOM 1197 N N . GLN A 1 153 ? 5.637 -6.422 -2.691 1 98.69 153 GLN A N 1
ATOM 1198 C CA . GLN A 1 153 ? 6.523 -7.156 -3.594 1 98.69 153 GLN A CA 1
ATOM 1199 C C . GLN A 1 153 ? 7.469 -8.062 -2.816 1 98.69 153 GLN A C 1
ATOM 1201 O O . GLN A 1 153 ? 7.652 -9.227 -3.172 1 98.69 153 GLN A O 1
ATOM 1206 N N . ALA A 1 154 ? 8 -7.52 -1.751 1 98.81 154 ALA A N 1
ATOM 1207 C CA . ALA A 1 154 ? 8.961 -8.258 -0.931 1 98.81 154 ALA A CA 1
ATOM 1208 C C . ALA A 1 154 ? 8.305 -9.477 -0.287 1 98.81 154 ALA A C 1
ATOM 1210 O O . ALA A 1 154 ? 8.93 -10.531 -0.168 1 98.81 154 ALA A O 1
ATOM 1211 N N . THR A 1 155 ? 7.051 -9.375 0.144 1 98.75 155 THR A N 1
ATOM 1212 C CA . THR A 1 155 ? 6.398 -10.484 0.831 1 98.75 155 THR A CA 1
ATOM 1213 C C . THR A 1 155 ? 6.156 -11.648 -0.127 1 98.75 155 THR A C 1
ATOM 1215 O O . THR A 1 155 ? 6.148 -12.812 0.287 1 98.75 155 THR A O 1
ATOM 1218 N N . THR A 1 156 ? 5.984 -11.328 -1.433 1 98.69 156 THR A N 1
ATOM 1219 C CA . THR A 1 156 ? 5.891 -12.414 -2.406 1 98.69 156 THR A CA 1
ATOM 1220 C C . THR A 1 156 ? 7.191 -13.211 -2.459 1 98.69 156 THR A C 1
ATOM 1222 O O . THR A 1 156 ? 7.172 -14.438 -2.48 1 98.69 156 THR A O 1
ATOM 1225 N N . LEU A 1 157 ? 8.289 -12.492 -2.43 1 98.75 157 LEU A N 1
ATOM 1226 C CA . LEU A 1 157 ? 9.594 -13.148 -2.469 1 98.75 157 LEU A CA 1
ATOM 1227 C C . LEU A 1 157 ? 9.82 -13.977 -1.208 1 98.75 157 LEU A C 1
ATOM 1229 O O . LEU A 1 157 ? 10.383 -15.07 -1.272 1 98.75 157 LEU A O 1
ATOM 1233 N N . LEU A 1 158 ? 9.391 -13.469 -0.068 1 98.56 158 LEU A N 1
ATOM 1234 C CA . LEU A 1 158 ? 9.477 -14.234 1.173 1 98.56 158 LEU A CA 1
ATOM 1235 C C . LEU A 1 158 ? 8.648 -15.508 1.09 1 98.56 158 LEU A C 1
ATOM 1237 O O . LEU A 1 158 ? 9.117 -16.594 1.449 1 98.56 158 LEU A O 1
ATOM 1241 N N . SER A 1 159 ? 7.441 -15.367 0.576 1 98.31 159 SER A N 1
ATOM 1242 C CA . SER A 1 159 ? 6.578 -16.531 0.423 1 98.31 159 SER A CA 1
ATOM 1243 C C . SER A 1 159 ? 7.223 -17.578 -0.469 1 98.31 159 SER A C 1
ATOM 1245 O O . SER A 1 159 ? 7.191 -18.781 -0.154 1 98.31 159 SER A O 1
ATOM 1247 N N . GLN A 1 160 ? 7.859 -17.141 -1.505 1 98.12 160 GLN A N 1
ATOM 1248 C CA . GLN A 1 160 ? 8.492 -18.047 -2.465 1 98.12 160 GLN A CA 1
ATOM 1249 C C . GLN A 1 160 ? 9.719 -18.719 -1.854 1 98.12 160 GLN A C 1
ATOM 1251 O O . GLN A 1 160 ? 10.141 -19.781 -2.316 1 98.12 160 GLN A O 1
ATOM 1256 N N . ALA A 1 161 ? 10.258 -18.125 -0.86 1 97.56 161 ALA A N 1
ATOM 1257 C CA . ALA A 1 161 ? 11.391 -18.688 -0.144 1 97.56 161 ALA A CA 1
ATOM 1258 C C . ALA A 1 161 ? 10.93 -19.562 1.024 1 97.56 161 ALA A C 1
ATOM 1260 O O . ALA A 1 161 ? 11.742 -20.047 1.803 1 97.56 161 ALA A O 1
ATOM 1261 N N . GLY A 1 162 ? 9.594 -19.656 1.223 1 97.06 162 GLY A N 1
ATOM 1262 C CA . GLY A 1 162 ? 9.039 -20.516 2.25 1 97.06 162 GLY A CA 1
ATOM 1263 C C . GLY A 1 162 ? 8.875 -19.828 3.59 1 97.06 162 GLY A C 1
ATOM 1264 O O . GLY A 1 162 ? 8.688 -20.484 4.617 1 97.06 162 GLY A O 1
ATOM 1265 N N . ILE A 1 163 ? 9.008 -18.5 3.617 1 97.94 163 ILE A N 1
ATOM 1266 C CA . ILE A 1 163 ? 8.891 -17.719 4.852 1 97.94 163 ILE A CA 1
ATOM 1267 C C . ILE A 1 163 ? 7.496 -17.109 4.953 1 97.94 163 ILE A C 1
ATOM 1269 O O . ILE A 1 163 ? 7.027 -16.453 4.02 1 97.94 163 ILE A O 1
ATOM 1273 N N . ASP A 1 164 ? 6.852 -17.281 6.039 1 95 164 ASP A N 1
ATOM 1274 C CA . ASP A 1 164 ? 5.523 -16.734 6.293 1 95 164 ASP A CA 1
ATOM 1275 C C . ASP A 1 164 ? 5.613 -15.391 7.023 1 95 164 ASP A C 1
ATOM 1277 O O . ASP A 1 164 ? 6.078 -15.328 8.164 1 95 164 ASP A O 1
ATOM 1281 N N . MET A 1 165 ? 5.184 -14.352 6.469 1 94.81 165 MET A N 1
ATOM 1282 C CA . MET A 1 165 ? 5.168 -13 7.031 1 94.81 165 MET A CA 1
ATOM 1283 C C . MET A 1 165 ? 4.172 -12.906 8.18 1 94.81 165 MET A C 1
ATOM 1285 O O . MET A 1 165 ? 4.316 -12.062 9.07 1 94.81 165 MET A O 1
ATOM 1289 N N . GLY A 1 166 ? 3.176 -13.773 8.203 1 94.88 166 GLY A N 1
ATOM 1290 C CA . GLY A 1 166 ? 2.062 -13.602 9.125 1 94.88 166 GLY A CA 1
ATOM 1291 C C . GLY A 1 166 ? 1.152 -12.445 8.75 1 94.88 166 GLY A C 1
ATOM 1292 O O . GLY A 1 166 ? 1.007 -12.117 7.57 1 94.88 166 GLY A O 1
ATOM 1293 N N . ALA A 1 167 ? 0.497 -11.828 9.719 1 94.5 167 ALA A N 1
ATOM 1294 C CA . ALA A 1 167 ? -0.492 -10.781 9.492 1 94.5 167 ALA A CA 1
ATOM 1295 C C . ALA A 1 167 ? 0.169 -9.516 8.953 1 94.5 167 ALA A C 1
ATOM 1297 O O . ALA A 1 167 ? 1.253 -9.133 9.406 1 94.5 167 ALA A O 1
ATOM 1298 N N . THR A 1 168 ? -0.448 -8.898 7.992 1 97.31 168 THR A N 1
ATOM 1299 C CA . THR A 1 168 ? 0.136 -7.711 7.375 1 97.31 168 THR A CA 1
ATOM 1300 C C . THR A 1 168 ? -0.865 -6.559 7.363 1 97.31 168 THR A C 1
ATOM 1302 O O . THR A 1 168 ? -0.562 -5.473 6.867 1 97.31 168 THR A O 1
ATOM 1305 N N . ASP A 1 169 ? -2.041 -6.727 7.949 1 97.56 169 ASP A N 1
ATOM 1306 C CA . ASP A 1 169 ? -3.133 -5.781 7.727 1 97.56 169 ASP A CA 1
ATOM 1307 C C . ASP A 1 169 ? -2.992 -4.559 8.633 1 97.56 169 ASP A C 1
ATOM 1309 O O . ASP A 1 169 ? -2.793 -4.691 9.836 1 97.56 169 ASP A O 1
ATOM 1313 N N . LEU A 1 170 ? -3.197 -3.383 8.039 1 98.19 170 LEU A N 1
ATOM 1314 C CA . LEU A 1 170 ? -3.156 -2.113 8.758 1 98.19 170 LEU A CA 1
ATOM 1315 C C . LEU A 1 170 ? -4.227 -2.068 9.844 1 98.19 170 LEU A C 1
ATOM 1317 O O . LEU A 1 170 ? -4.039 -1.416 10.875 1 98.19 170 LEU A O 1
ATOM 1321 N N . VAL A 1 171 ? -5.355 -2.771 9.734 1 96.44 171 VAL A N 1
ATOM 1322 C CA . VAL A 1 171 ? -6.477 -2.736 10.664 1 96.44 171 VAL A CA 1
ATOM 1323 C C . VAL A 1 171 ? -6.012 -3.172 12.055 1 96.44 171 VAL A C 1
ATOM 1325 O O . VAL A 1 171 ? -6.566 -2.738 13.07 1 96.44 171 VAL A O 1
ATOM 1328 N N . LEU A 1 172 ? -4.957 -3.984 12.109 1 95.31 172 LEU A N 1
ATOM 1329 C CA . LEU A 1 172 ? -4.43 -4.453 13.391 1 95.31 172 LEU A CA 1
ATOM 1330 C C . LEU A 1 172 ? -3.814 -3.301 14.18 1 95.31 172 LEU A C 1
ATOM 1332 O O . LEU A 1 172 ? -3.602 -3.414 15.383 1 95.31 172 LEU A O 1
ATOM 1336 N N . ARG A 1 173 ? -3.482 -2.176 13.484 1 96.5 173 ARG A N 1
ATOM 1337 C CA . ARG A 1 173 ? -2.881 -1.007 14.117 1 96.5 173 ARG A CA 1
ATOM 1338 C C . ARG A 1 173 ? -3.914 0.092 14.336 1 96.5 173 ARG A C 1
ATOM 1340 O O . ARG A 1 173 ? -3.609 1.13 14.93 1 96.5 173 ARG A O 1
ATOM 1347 N N . VAL A 1 174 ? -5.152 -0.068 13.773 1 94.69 174 VAL A N 1
ATOM 1348 C CA . VAL A 1 174 ? -6.242 0.873 14.016 1 94.69 174 VAL A CA 1
ATOM 1349 C C . VAL A 1 174 ? -6.801 0.667 15.422 1 94.69 174 VAL A C 1
ATOM 1351 O O . VAL A 1 174 ? -7.293 -0.415 15.75 1 94.69 174 VAL A O 1
ATOM 1354 N N . PRO A 1 175 ? -6.668 1.69 16.219 1 89.88 175 PRO A N 1
ATOM 1355 C CA . PRO A 1 175 ? -7.105 1.519 17.609 1 89.88 175 PRO A CA 1
ATOM 1356 C C . PRO A 1 175 ? -8.578 1.125 17.719 1 89.88 175 PRO A C 1
ATOM 1358 O O . PRO A 1 175 ? -9.406 1.596 16.938 1 89.88 175 PRO A O 1
ATOM 1361 N N . ALA A 1 176 ? -8.891 0.178 18.625 1 84.19 176 ALA A N 1
ATOM 1362 C CA . ALA A 1 176 ? -10.281 -0.161 18.922 1 84.19 176 ALA A CA 1
ATOM 1363 C C . ALA A 1 176 ? -11 1.008 19.578 1 84.19 176 ALA A C 1
ATOM 1365 O O . ALA A 1 176 ? -10.383 1.805 20.297 1 84.19 176 ALA A O 1
ATOM 1366 N N . SER A 1 177 ? -12.281 0.976 19.188 1 75.88 177 SER A N 1
ATOM 1367 C CA . SER A 1 177 ? -13.078 1.991 19.859 1 75.88 177 SER A CA 1
ATOM 1368 C C . SER A 1 177 ? -13.086 1.769 21.375 1 75.88 177 SER A C 1
ATOM 1370 O O . SER A 1 177 ? -13.18 0.63 21.844 1 75.88 177 SER A O 1
ATOM 1372 N N . GLY A 1 178 ? -12.766 2.773 22.078 1 66.88 178 GLY A N 1
ATOM 1373 C CA . GLY A 1 178 ? -12.664 2.719 23.531 1 66.88 178 GLY A CA 1
ATOM 1374 C C . GLY A 1 178 ? -11.234 2.746 24.031 1 66.88 178 GLY A C 1
ATOM 1375 O O . GLY A 1 178 ? -10.984 2.92 25.219 1 66.88 178 GLY A O 1
ATOM 1376 N N . ASP A 1 179 ? -10.352 2.277 23.125 1 54.91 179 ASP A N 1
ATOM 1377 C CA . ASP A 1 179 ? -8.953 2.293 23.516 1 54.91 179 ASP A CA 1
ATOM 1378 C C . ASP A 1 179 ? -8.336 3.678 23.328 1 54.91 179 ASP A C 1
ATOM 1380 O O . ASP A 1 179 ? -7.125 3.85 23.453 1 54.91 179 ASP A O 1
ATOM 1384 N N . ALA A 1 180 ? -9.117 4.625 22.828 1 46.84 180 ALA A N 1
ATOM 1385 C CA . ALA A 1 180 ? -8.477 5.938 22.812 1 46.84 180 ALA A CA 1
ATOM 1386 C C . ALA A 1 180 ? -7.754 6.211 24.125 1 46.84 180 ALA A C 1
ATOM 1388 O O . ALA A 1 180 ? -8.273 5.906 25.203 1 46.84 180 ALA A O 1
ATOM 1389 N N . PRO A 1 181 ? -6.441 6.652 24.125 1 35.97 181 PRO A N 1
ATOM 1390 C CA . PRO A 1 181 ? -5.891 7.008 25.438 1 35.97 181 PRO A CA 1
ATOM 1391 C C . PRO A 1 181 ? -6.797 7.957 26.219 1 35.97 181 PRO A C 1
ATOM 1393 O O . PRO A 1 181 ? -7.504 8.773 25.625 1 35.97 181 PRO A O 1
ATOM 1396 N N . ALA A 1 182 ? -7.277 7.566 27.5 1 34.88 182 ALA A N 1
ATOM 1397 C CA . ALA A 1 182 ? -7.859 8.43 28.516 1 34.88 182 ALA A CA 1
ATOM 1398 C C . ALA A 1 182 ? -7.078 9.734 28.656 1 34.88 182 ALA A C 1
ATOM 1400 O O . ALA A 1 182 ? -5.848 9.734 28.562 1 34.88 182 ALA A O 1
ATOM 1401 N N . MET B 1 1 ? -8.641 12.328 10.898 1 69.31 1 MET B N 1
ATOM 1402 C CA . MET B 1 1 ? -9.172 11.344 9.961 1 69.31 1 MET B CA 1
ATOM 1403 C C . MET B 1 1 ? -8.961 11.797 8.516 1 69.31 1 MET B C 1
ATOM 1405 O O . MET B 1 1 ? -8.836 12.992 8.25 1 69.31 1 MET B O 1
ATOM 1409 N N . PRO B 1 2 ? -8.773 10.758 7.59 1 86.12 2 PRO B N 1
ATOM 1410 C CA . PRO B 1 2 ? -8.625 11.203 6.203 1 86.12 2 PRO B CA 1
ATOM 1411 C C . PRO B 1 2 ? -9.82 12.016 5.711 1 86.12 2 PRO B C 1
ATOM 1413 O O . PRO B 1 2 ? -10.945 11.836 6.199 1 86.12 2 PRO B O 1
ATOM 1416 N N . THR B 1 3 ? -9.609 12.992 4.852 1 87.94 3 THR B N 1
ATOM 1417 C CA . THR B 1 3 ? -10.68 13.789 4.266 1 87.94 3 THR B CA 1
ATOM 1418 C C . THR B 1 3 ? -11.32 13.062 3.086 1 87.94 3 THR B C 1
ATOM 1420 O O . THR B 1 3 ? -10.742 12.117 2.549 1 87.94 3 THR B O 1
ATOM 1423 N N . PRO B 1 4 ? -12.484 13.523 2.742 1 92.06 4 PRO B N 1
ATOM 1424 C CA . PRO B 1 4 ? -13.094 12.953 1.537 1 92.06 4 PRO B CA 1
ATOM 1425 C C . PRO B 1 4 ? -12.211 13.094 0.302 1 92.06 4 PRO B C 1
ATOM 1427 O O . PRO B 1 4 ? -12.141 12.18 -0.523 1 92.06 4 PRO B O 1
ATOM 1430 N N . ALA B 1 5 ? -11.477 14.188 0.175 1 91.62 5 ALA B N 1
ATOM 1431 C CA . ALA B 1 5 ? -10.594 14.406 -0.969 1 91.62 5 ALA B CA 1
ATOM 1432 C C . ALA B 1 5 ? -9.469 13.383 -0.994 1 91.62 5 ALA B C 1
ATOM 1434 O O . ALA B 1 5 ? -9.07 12.914 -2.062 1 91.62 5 ALA B O 1
ATOM 1435 N N . ASP B 1 6 ? -8.93 13.008 0.161 1 92.75 6 ASP B N 1
ATOM 1436 C CA . ASP B 1 6 ? -7.902 11.977 0.257 1 92.75 6 ASP B CA 1
ATOM 1437 C C . ASP B 1 6 ? -8.422 10.633 -0.252 1 92.75 6 ASP B C 1
ATOM 1439 O O . ASP B 1 6 ? -7.738 9.945 -1.007 1 92.75 6 ASP B O 1
ATOM 1443 N N . LEU B 1 7 ? -9.625 10.344 0.172 1 95.81 7 LEU B N 1
ATOM 1444 C CA . LEU B 1 7 ? -10.188 9.047 -0.182 1 95.81 7 LEU B CA 1
ATOM 1445 C C . LEU B 1 7 ? -10.57 9 -1.659 1 95.81 7 LEU B C 1
ATOM 1447 O O . LEU B 1 7 ? -10.469 7.953 -2.299 1 95.81 7 LEU B O 1
ATOM 1451 N N . GLN B 1 8 ? -10.984 10.164 -2.201 1 96.94 8 GLN B N 1
ATOM 1452 C CA . GLN B 1 8 ? -11.219 10.25 -3.639 1 96.94 8 GLN B CA 1
ATOM 1453 C C . GLN B 1 8 ? -9.922 10.047 -4.418 1 96.94 8 GLN B C 1
ATOM 1455 O O . GLN B 1 8 ? -9.914 9.383 -5.457 1 96.94 8 GLN B O 1
ATOM 1460 N N . LEU B 1 9 ? -8.836 10.625 -3.945 1 96.88 9 LEU B N 1
ATOM 1461 C CA . LEU B 1 9 ? -7.527 10.414 -4.562 1 96.88 9 LEU B CA 1
ATOM 1462 C C . LEU B 1 9 ? -7.145 8.938 -4.531 1 96.88 9 LEU B C 1
ATOM 1464 O O . LEU B 1 9 ? -6.715 8.383 -5.543 1 96.88 9 LEU B O 1
ATOM 1468 N N . LEU B 1 10 ? -7.332 8.289 -3.385 1 97.94 10 LEU B N 1
ATOM 1469 C CA . LEU B 1 10 ? -6.977 6.879 -3.25 1 97.94 10 LEU B CA 1
ATOM 1470 C C . LEU B 1 10 ? -7.863 6.008 -4.133 1 97.94 10 LEU B C 1
ATOM 1472 O O . LEU B 1 10 ? -7.391 5.035 -4.723 1 97.94 10 LEU B O 1
ATOM 1476 N N . ALA B 1 11 ? -9.148 6.363 -4.215 1 98.69 11 ALA B N 1
ATOM 1477 C CA . ALA B 1 11 ? -10.062 5.625 -5.082 1 98.69 11 ALA B CA 1
ATOM 1478 C C . ALA B 1 11 ? -9.664 5.77 -6.547 1 98.69 11 ALA B C 1
ATOM 1480 O O . ALA B 1 11 ? -9.695 4.793 -7.305 1 98.69 11 ALA B O 1
ATOM 1481 N N . ASP B 1 12 ? -9.328 6.965 -6.902 1 98.56 12 ASP B N 1
ATOM 1482 C CA . ASP B 1 12 ? -8.859 7.227 -8.258 1 98.56 12 ASP B CA 1
ATOM 1483 C C . ASP B 1 12 ? -7.602 6.422 -8.57 1 98.56 12 ASP B C 1
ATOM 1485 O O . ASP B 1 12 ? -7.527 5.75 -9.602 1 98.56 12 ASP B O 1
ATOM 1489 N N . TYR B 1 13 ? -6.656 6.492 -7.73 1 98.69 13 TYR B N 1
ATOM 1490 C CA . TYR B 1 13 ? -5.43 5.719 -7.883 1 98.69 13 TYR B CA 1
ATOM 1491 C C . TYR B 1 13 ? -5.734 4.23 -7.988 1 98.69 13 TYR B C 1
ATOM 1493 O O . TYR B 1 13 ? -5.156 3.531 -8.828 1 98.69 13 TYR B O 1
ATOM 1501 N N . ASN B 1 14 ? -6.598 3.783 -7.078 1 98.69 14 ASN B N 1
ATOM 1502 C CA . ASN B 1 14 ? -6.969 2.371 -7.051 1 98.69 14 ASN B CA 1
ATOM 1503 C C . ASN B 1 14 ? -7.52 1.909 -8.398 1 98.69 14 ASN B C 1
ATOM 1505 O O . ASN B 1 14 ? -7.098 0.878 -8.922 1 98.69 14 ASN B O 1
ATOM 1509 N N . GLN B 1 15 ? -8.43 2.66 -8.938 1 98.81 15 GLN B N 1
ATOM 1510 C CA . GLN B 1 15 ? -9 2.322 -10.234 1 98.81 15 GLN B CA 1
ATOM 1511 C C . GLN B 1 15 ? -7.93 2.344 -11.328 1 98.81 15 GLN B C 1
ATOM 1513 O O . GLN B 1 15 ? -7.844 1.418 -12.141 1 98.81 15 GLN B O 1
ATOM 1518 N N . TRP B 1 16 ? -7.125 3.369 -11.336 1 98.75 16 TRP B N 1
ATOM 1519 C CA . TRP B 1 16 ? -6.051 3.531 -12.312 1 98.75 16 TRP B CA 1
ATOM 1520 C C . TRP B 1 16 ? -5.09 2.348 -12.266 1 98.75 16 TRP B C 1
ATOM 1522 O O . TRP B 1 16 ? -4.762 1.767 -13.305 1 98.75 16 TRP B O 1
ATOM 1532 N N . MET B 1 17 ? -4.688 1.922 -11.117 1 98.69 17 MET B N 1
ATOM 1533 C CA . MET B 1 17 ? -3.73 0.832 -10.945 1 98.69 17 MET B CA 1
ATOM 1534 C C . MET B 1 17 ? -4.355 -0.506 -11.32 1 98.69 17 MET B C 1
ATOM 1536 O O . MET B 1 17 ? -3.697 -1.353 -11.93 1 98.69 17 MET B O 1
ATOM 1540 N N . ASN B 1 18 ? -5.609 -0.687 -10.898 1 98.81 18 ASN B N 1
ATOM 1541 C CA . ASN B 1 18 ? -6.266 -1.94 -11.25 1 98.81 18 ASN B CA 1
ATOM 1542 C C . ASN B 1 18 ? -6.41 -2.094 -12.766 1 98.81 18 ASN B C 1
ATOM 1544 O O . ASN B 1 18 ? -6.176 -3.176 -13.305 1 98.81 18 ASN B O 1
ATOM 1548 N N . GLN B 1 19 ? -6.809 -1.034 -13.438 1 98.69 19 GLN B N 1
ATOM 1549 C CA . GLN B 1 19 ? -6.941 -1.09 -14.891 1 98.69 19 GLN B CA 1
ATOM 1550 C C . GLN B 1 19 ? -5.625 -1.508 -15.547 1 98.69 19 GLN B C 1
ATOM 1552 O O . GLN B 1 19 ? -5.609 -2.379 -16.422 1 98.69 19 GLN B O 1
ATOM 1557 N N . ARG B 1 20 ? -4.59 -1.013 -15.125 1 98.56 20 ARG B N 1
ATOM 1558 C CA . ARG B 1 20 ? -3.271 -1.301 -15.68 1 98.56 20 ARG B CA 1
ATOM 1559 C C . ARG B 1 20 ? -2.816 -2.709 -15.312 1 98.56 20 ARG B C 1
ATOM 1561 O O . ARG B 1 20 ? -2.264 -3.428 -16.156 1 98.56 20 ARG B O 1
ATOM 1568 N N . LEU B 1 21 ? -3.025 -3.084 -14.062 1 98.81 21 LEU B N 1
ATOM 1569 C CA . LEU B 1 21 ? -2.643 -4.414 -13.594 1 98.81 21 LEU B CA 1
ATOM 1570 C C . LEU B 1 21 ? -3.365 -5.496 -14.391 1 98.81 21 LEU B C 1
ATOM 1572 O O . LEU B 1 21 ? -2.744 -6.465 -14.836 1 98.81 21 LEU B O 1
ATOM 1576 N N . TYR B 1 22 ? -4.652 -5.34 -14.586 1 98.88 22 TYR B N 1
ATOM 1577 C CA . TYR B 1 22 ? -5.434 -6.352 -15.289 1 98.88 22 TYR B CA 1
ATOM 1578 C C . TYR B 1 22 ? -5.078 -6.379 -16.766 1 98.88 22 TYR B C 1
ATOM 1580 O O . TYR B 1 22 ? -5.102 -7.438 -17.406 1 98.88 22 TYR B O 1
ATOM 1588 N N . ALA B 1 23 ? -4.73 -5.199 -17.344 1 98.75 23 ALA B N 1
ATOM 1589 C CA . ALA B 1 23 ? -4.25 -5.176 -18.719 1 98.75 23 ALA B CA 1
ATOM 1590 C C . ALA B 1 23 ? -2.943 -5.953 -18.859 1 98.75 23 ALA B C 1
ATOM 1592 O O . ALA B 1 23 ? -2.754 -6.691 -19.828 1 98.75 23 ALA B O 1
ATOM 1593 N N . CYS B 1 24 ? -2.045 -5.809 -17.938 1 98.75 24 CYS B N 1
ATOM 1594 C CA . CYS B 1 24 ? -0.796 -6.562 -17.938 1 98.75 24 CYS B CA 1
ATOM 1595 C C . CYS B 1 24 ? -1.06 -8.055 -17.766 1 98.75 24 CYS B C 1
ATOM 1597 O O . CYS B 1 24 ? -0.477 -8.875 -18.484 1 98.75 24 CYS B O 1
ATOM 1599 N N . ALA B 1 25 ? -1.959 -8.391 -16.844 1 98.81 25 ALA B N 1
ATOM 1600 C CA . ALA B 1 25 ? -2.291 -9.789 -16.609 1 98.81 25 ALA B CA 1
ATOM 1601 C C . ALA B 1 25 ? -2.879 -10.438 -17.859 1 98.81 25 ALA B C 1
ATOM 1603 O O . ALA B 1 25 ? -2.631 -11.609 -18.125 1 98.81 25 ALA B O 1
ATOM 1604 N N . ALA B 1 26 ? -3.605 -9.648 -18.609 1 98.69 26 ALA B N 1
ATOM 1605 C CA . ALA B 1 26 ? -4.305 -10.156 -19.797 1 98.69 26 ALA B CA 1
ATOM 1606 C C . ALA B 1 26 ? -3.316 -10.555 -20.891 1 98.69 26 ALA B C 1
ATOM 1608 O O . ALA B 1 26 ? -3.688 -11.234 -21.844 1 98.69 26 ALA B O 1
ATOM 1609 N N . GLN B 1 27 ? -2.088 -10.164 -20.75 1 98.44 27 GLN B N 1
ATOM 1610 C CA . GLN B 1 27 ? -1.057 -10.539 -21.703 1 98.44 27 GLN B CA 1
ATOM 1611 C C . GLN B 1 27 ? -0.595 -11.977 -21.484 1 98.44 27 GLN B C 1
ATOM 1613 O O . GLN B 1 27 ? 0.088 -12.555 -22.328 1 98.44 27 GLN B O 1
ATOM 1618 N N . LEU B 1 28 ? -0.989 -12.602 -20.391 1 98.38 28 LEU B N 1
ATOM 1619 C CA . LEU B 1 28 ? -0.584 -13.969 -20.047 1 98.38 28 LEU B CA 1
ATOM 1620 C C . LEU B 1 28 ? -1.67 -14.969 -20.422 1 98.38 28 LEU B C 1
ATOM 1622 O O . LEU B 1 28 ? -2.861 -14.688 -20.266 1 98.38 28 LEU B O 1
ATOM 1626 N N . PRO B 1 29 ? -1.249 -16.141 -20.859 1 98.31 29 PRO B N 1
ATOM 1627 C CA . PRO B 1 29 ? -2.26 -17.188 -21.094 1 98.31 29 PRO B CA 1
ATOM 1628 C C . PRO B 1 29 ? -2.871 -17.703 -19.797 1 98.31 29 PRO B C 1
ATOM 1630 O O . PRO B 1 29 ? -2.254 -17.594 -18.734 1 98.31 29 PRO B O 1
ATOM 1633 N N . PRO B 1 30 ? -4.039 -18.266 -19.859 1 98.12 30 PRO B N 1
ATOM 1634 C CA . PRO B 1 30 ? -4.766 -18.703 -18.656 1 98.12 30 PRO B CA 1
ATOM 1635 C C . PRO B 1 30 ? -3.943 -19.641 -17.781 1 98.12 30 PRO B C 1
ATOM 1637 O O . PRO B 1 30 ? -4.008 -19.562 -16.547 1 98.12 30 PRO B O 1
ATOM 1640 N N . ASP B 1 31 ? -3.188 -20.516 -18.359 1 98.06 31 ASP B N 1
ATOM 1641 C CA . ASP B 1 31 ? -2.398 -21.453 -17.594 1 98.06 31 ASP B CA 1
ATOM 1642 C C . ASP B 1 31 ? -1.318 -20.75 -16.781 1 98.06 31 ASP B C 1
ATOM 1644 O O . ASP B 1 31 ? -1.008 -21.141 -15.656 1 98.06 31 ASP B O 1
ATOM 1648 N N . GLU B 1 32 ? -0.764 -19.688 -17.328 1 98.12 32 GLU B N 1
ATOM 1649 C CA . GLU B 1 32 ? 0.247 -18.906 -16.609 1 98.12 32 GLU B CA 1
ATOM 1650 C C . GLU B 1 32 ? -0.375 -18.109 -15.477 1 98.12 32 GLU B C 1
ATOM 1652 O O . GLU B 1 32 ? 0.235 -17.938 -14.422 1 98.12 32 GLU B O 1
ATOM 1657 N N . LEU B 1 33 ? -1.575 -17.625 -15.711 1 98.62 33 LEU B N 1
ATOM 1658 C CA . LEU B 1 33 ? -2.293 -16.875 -14.688 1 98.62 33 LEU B CA 1
ATOM 1659 C C . LEU B 1 33 ? -2.58 -17.734 -13.477 1 98.62 33 LEU B C 1
ATOM 1661 O O . LEU B 1 33 ? -2.471 -17.281 -12.336 1 98.62 33 LEU B O 1
ATOM 1665 N N . ALA B 1 34 ? -2.865 -18.953 -13.719 1 98.19 34 ALA B N 1
ATOM 1666 C CA . ALA B 1 34 ? -3.312 -19.859 -12.664 1 98.19 34 ALA B CA 1
ATOM 1667 C C . ALA B 1 34 ? -2.143 -20.656 -12.086 1 98.19 34 ALA B C 1
ATOM 1669 O O . ALA B 1 34 ? -2.289 -21.344 -11.07 1 98.19 34 ALA B O 1
ATOM 1670 N N . ARG B 1 35 ? -0.979 -20.562 -12.719 1 97.88 35 ARG B N 1
ATOM 1671 C CA . ARG B 1 35 ? 0.181 -21.359 -12.32 1 97.88 35 ARG B CA 1
ATOM 1672 C C . ARG B 1 35 ? 0.574 -21.062 -10.875 1 97.88 35 ARG B C 1
ATOM 1674 O O . ARG B 1 35 ? 0.646 -19.906 -10.469 1 97.88 35 ARG B O 1
ATOM 1681 N N . GLU B 1 36 ? 0.787 -22.141 -10.117 1 97.81 36 GLU B N 1
ATOM 1682 C CA . GLU B 1 36 ? 1.332 -22 -8.773 1 97.81 36 GLU B CA 1
ATOM 1683 C C . GLU B 1 36 ? 2.732 -21.391 -8.812 1 97.81 36 GLU B C 1
ATOM 1685 O O . GLU B 1 36 ? 3.637 -21.938 -9.445 1 97.81 36 GLU B O 1
ATOM 1690 N N . ARG B 1 37 ? 2.896 -20.281 -8.141 1 97.12 37 ARG B N 1
ATOM 1691 C CA . ARG B 1 37 ? 4.164 -19.562 -8.195 1 97.12 37 ARG B CA 1
ATOM 1692 C C . ARG B 1 37 ? 4.734 -19.344 -6.797 1 97.12 37 ARG B C 1
ATOM 1694 O O . ARG B 1 37 ? 5.676 -18.578 -6.617 1 97.12 37 ARG B O 1
ATOM 1701 N N . GLY B 1 38 ? 4.102 -19.969 -5.777 1 96.88 38 GLY B N 1
ATOM 1702 C CA . GLY B 1 38 ? 4.59 -19.859 -4.41 1 96.88 38 GLY B CA 1
ATOM 1703 C C . GLY B 1 38 ? 4.195 -18.547 -3.75 1 96.88 38 GLY B C 1
ATOM 1704 O O . GLY B 1 38 ? 4.719 -18.203 -2.691 1 96.88 38 GLY B O 1
ATOM 1705 N N . ALA B 1 39 ? 3.318 -17.797 -4.406 1 96.12 39 ALA B N 1
ATOM 1706 C CA . ALA B 1 39 ? 2.783 -16.594 -3.773 1 96.12 39 ALA B CA 1
ATOM 1707 C C . ALA B 1 39 ? 1.859 -16.953 -2.611 1 96.12 39 ALA B C 1
ATOM 1709 O O . ALA B 1 39 ? 1.452 -18.109 -2.465 1 96.12 39 ALA B O 1
ATOM 1710 N N . TYR B 1 40 ? 1.55 -15.992 -1.753 1 96.19 40 TYR B N 1
ATOM 1711 C CA . TYR B 1 40 ? 0.723 -16.25 -0.579 1 96.19 40 TYR B CA 1
ATOM 1712 C C . TYR B 1 40 ? -0.607 -16.875 -0.975 1 96.19 40 TYR B C 1
ATOM 1714 O O . TYR B 1 40 ? -1.064 -17.828 -0.339 1 96.19 40 TYR B O 1
ATOM 1722 N N . PHE B 1 41 ? -1.158 -16.375 -2.102 1 97.19 41 PHE B N 1
ATOM 1723 C CA . PHE B 1 41 ? -2.395 -16.969 -2.607 1 97.19 41 PHE B CA 1
ATOM 1724 C C . PHE B 1 41 ? -2.125 -17.828 -3.838 1 97.19 41 PHE B C 1
ATOM 1726 O O . PHE B 1 41 ? -2.953 -17.891 -4.75 1 97.19 41 PHE B O 1
ATOM 1733 N N . GLY B 1 42 ? -0.953 -18.312 -3.922 1 97.69 42 GLY B N 1
ATOM 1734 C CA . GLY B 1 42 ? -0.542 -19.359 -4.855 1 97.69 42 GLY B CA 1
ATOM 1735 C C . GLY B 1 42 ? -0.154 -18.812 -6.219 1 97.69 42 GLY B C 1
ATOM 1736 O O . GLY B 1 42 ? 0.954 -19.047 -6.699 1 97.69 42 GLY B O 1
ATOM 1737 N N . SER B 1 43 ? -1.07 -18.094 -6.887 1 98.62 43 SER B N 1
ATOM 1738 C CA . SER B 1 43 ? -0.901 -17.656 -8.266 1 98.62 43 SER B CA 1
ATOM 1739 C C . SER B 1 43 ? -1.306 -16.188 -8.438 1 98.62 43 SER B C 1
ATOM 1741 O O . SER B 1 43 ? -1.82 -15.578 -7.504 1 98.62 43 SER B O 1
ATOM 1743 N N . LEU B 1 44 ? -0.977 -15.672 -9.617 1 98.75 44 LEU B N 1
ATOM 1744 C CA . LEU B 1 44 ? -1.453 -14.328 -9.945 1 98.75 44 LEU B CA 1
ATOM 1745 C C . LEU B 1 44 ? -2.977 -14.266 -9.891 1 98.75 44 LEU B C 1
ATOM 1747 O O . LEU B 1 44 ? -3.543 -13.359 -9.289 1 98.75 44 LEU B O 1
ATOM 1751 N N . LEU B 1 45 ? -3.625 -15.266 -10.469 1 98.81 45 LEU B N 1
ATOM 1752 C CA . LEU B 1 45 ? -5.082 -15.312 -10.461 1 98.81 45 LEU B CA 1
ATOM 1753 C C . LEU B 1 45 ? -5.621 -15.414 -9.039 1 98.81 45 LEU B C 1
ATOM 1755 O O . LEU B 1 45 ? -6.598 -14.75 -8.688 1 98.81 45 LEU B O 1
ATOM 1759 N N . GLY B 1 46 ? -4.973 -16.266 -8.234 1 98.75 46 GLY B N 1
ATOM 1760 C CA . GLY B 1 46 ? -5.363 -16.359 -6.84 1 98.75 46 GLY B CA 1
ATOM 1761 C C . GLY B 1 46 ? -5.219 -15.062 -6.082 1 98.75 46 GLY B C 1
ATOM 1762 O O . GLY B 1 46 ? -6.082 -14.703 -5.281 1 98.75 46 GLY B O 1
ATOM 1763 N N . THR B 1 47 ? -4.168 -14.336 -6.324 1 98.81 47 THR B N 1
ATOM 1764 C CA . THR B 1 47 ? -3.924 -13.055 -5.68 1 98.81 47 THR B CA 1
ATOM 1765 C C . THR B 1 47 ? -4.984 -12.031 -6.086 1 98.81 47 THR B C 1
ATOM 1767 O O . THR B 1 47 ? -5.523 -11.32 -5.238 1 98.81 47 THR B O 1
ATOM 1770 N N . LEU B 1 48 ? -5.293 -11.984 -7.379 1 98.88 48 LEU B N 1
ATOM 1771 C CA . LEU B 1 48 ? -6.293 -11.039 -7.867 1 98.88 48 LEU B CA 1
ATOM 1772 C C . LEU B 1 48 ? -7.672 -11.367 -7.312 1 98.88 48 LEU B C 1
ATOM 1774 O O . LEU B 1 48 ? -8.438 -10.469 -6.965 1 98.88 48 LEU B O 1
ATOM 1778 N N . ASN B 1 49 ? -7.988 -12.633 -7.223 1 98.88 49 ASN B N 1
ATOM 1779 C CA . ASN B 1 49 ? -9.242 -13.031 -6.59 1 98.88 49 ASN B CA 1
ATOM 1780 C C . ASN B 1 49 ? -9.297 -12.602 -5.129 1 98.88 49 ASN B C 1
ATOM 1782 O O . ASN B 1 49 ? -10.328 -12.109 -4.66 1 98.88 49 ASN B O 1
ATOM 1786 N N . HIS B 1 50 ? -8.234 -12.734 -4.43 1 98.75 50 HIS B N 1
ATOM 1787 C CA . HIS B 1 50 ? -8.203 -12.344 -3.027 1 98.75 50 HIS B CA 1
ATOM 1788 C C . HIS B 1 50 ? -8.516 -10.859 -2.865 1 98.75 50 HIS B C 1
ATOM 1790 O O . HIS B 1 50 ? -9.25 -10.469 -1.955 1 98.75 50 HIS B O 1
ATOM 1796 N N . VAL B 1 51 ? -7.949 -10.047 -3.736 1 98.81 51 VAL B N 1
ATOM 1797 C CA . VAL B 1 51 ? -8.203 -8.617 -3.633 1 98.81 51 VAL B CA 1
ATOM 1798 C C . VAL B 1 51 ? -9.695 -8.344 -3.83 1 98.81 51 VAL B C 1
ATOM 1800 O O . VAL B 1 51 ? -10.289 -7.551 -3.094 1 98.81 51 VAL B O 1
ATOM 1803 N N . ALA B 1 52 ? -10.305 -8.984 -4.805 1 98.75 52 ALA B N 1
ATOM 1804 C CA . ALA B 1 52 ? -11.727 -8.812 -5.062 1 98.75 52 ALA B CA 1
ATOM 1805 C C . ALA B 1 52 ? -12.562 -9.305 -3.887 1 98.75 52 ALA B C 1
ATOM 1807 O O . ALA B 1 52 ? -13.523 -8.641 -3.477 1 98.75 52 ALA B O 1
ATOM 1808 N N . VAL B 1 53 ? -12.195 -10.445 -3.309 1 98.44 53 VAL B N 1
ATOM 1809 C CA . VAL B 1 53 ? -12.883 -11.016 -2.154 1 98.44 53 VAL B CA 1
ATOM 1810 C C . VAL B 1 53 ? -12.836 -10.031 -0.988 1 98.44 53 VAL B C 1
ATOM 1812 O O . VAL B 1 53 ? -13.867 -9.703 -0.399 1 98.44 53 VAL B O 1
ATOM 1815 N N . SER B 1 54 ? -11.648 -9.586 -0.714 1 98.06 54 SER B N 1
ATOM 1816 C CA . SER B 1 54 ? -11.453 -8.688 0.42 1 98.06 54 SER B CA 1
ATOM 1817 C C . SER B 1 54 ? -12.211 -7.379 0.226 1 98.06 54 SER B C 1
ATOM 1819 O O . SER B 1 54 ? -12.812 -6.859 1.168 1 98.06 54 SER B O 1
ATOM 1821 N N . ASP B 1 55 ? -12.148 -6.863 -0.997 1 98.56 55 ASP B N 1
ATOM 1822 C CA . ASP B 1 55 ? -12.867 -5.629 -1.286 1 98.56 55 ASP B CA 1
ATOM 1823 C C . ASP B 1 55 ? -14.367 -5.809 -1.069 1 98.56 55 ASP B C 1
ATOM 1825 O O . ASP B 1 55 ? -15.023 -4.953 -0.465 1 98.56 55 ASP B O 1
ATOM 1829 N N . ARG B 1 56 ? -14.891 -6.898 -1.562 1 97.81 56 ARG B N 1
ATOM 1830 C CA . ARG B 1 56 ? -16.312 -7.156 -1.378 1 97.81 56 ARG B CA 1
ATOM 1831 C C . ARG B 1 56 ? -16.672 -7.191 0.103 1 97.81 56 ARG B C 1
ATOM 1833 O O . ARG B 1 56 ? -17.641 -6.555 0.527 1 97.81 56 ARG B O 1
ATOM 1840 N N . VAL B 1 57 ? -15.914 -7.871 0.875 1 97.12 57 VAL B N 1
ATOM 1841 C CA . VAL B 1 57 ? -16.188 -8.023 2.303 1 97.12 57 VAL B CA 1
ATOM 1842 C C . VAL B 1 57 ? -16.172 -6.66 2.982 1 97.12 57 VAL B C 1
ATOM 1844 O O . VAL B 1 57 ? -17.094 -6.312 3.711 1 97.12 57 VAL B O 1
ATOM 1847 N N . TRP B 1 58 ? -15.172 -5.887 2.744 1 97.75 58 TRP B N 1
ATOM 1848 C CA . TRP B 1 58 ? -15.039 -4.598 3.42 1 97.75 58 TRP B CA 1
ATOM 1849 C C . TRP B 1 58 ? -16.094 -3.615 2.93 1 97.75 58 TRP B C 1
ATOM 1851 O O . TRP B 1 58 ? -16.656 -2.85 3.721 1 97.75 58 TRP B O 1
ATOM 1861 N N . LEU B 1 59 ? -16.391 -3.617 1.608 1 98.12 59 LEU B N 1
ATOM 1862 C CA . LEU B 1 59 ? -17.406 -2.715 1.092 1 98.12 59 LEU B CA 1
ATOM 1863 C C . LEU B 1 59 ? -18.781 -3.072 1.652 1 98.12 59 LEU B C 1
ATOM 1865 O O . LEU B 1 59 ? -19.609 -2.189 1.889 1 98.12 59 LEU B O 1
ATOM 1869 N N . GLN B 1 60 ? -19.031 -4.316 1.842 1 97 60 GLN B N 1
ATOM 1870 C CA . GLN B 1 60 ? -20.281 -4.73 2.486 1 97 60 GLN B CA 1
ATOM 1871 C C . GLN B 1 60 ? -20.344 -4.234 3.928 1 97 60 GLN B C 1
ATOM 1873 O O . GLN B 1 60 ? -21.391 -3.789 4.391 1 97 60 GLN B O 1
ATOM 1878 N N . ARG B 1 61 ? -19.234 -4.266 4.641 1 96 61 ARG B N 1
ATOM 1879 C CA . ARG B 1 61 ? -19.156 -3.688 5.98 1 96 61 ARG B CA 1
ATOM 1880 C C . ARG B 1 61 ? -19.391 -2.182 5.938 1 96 61 ARG B C 1
ATOM 1882 O O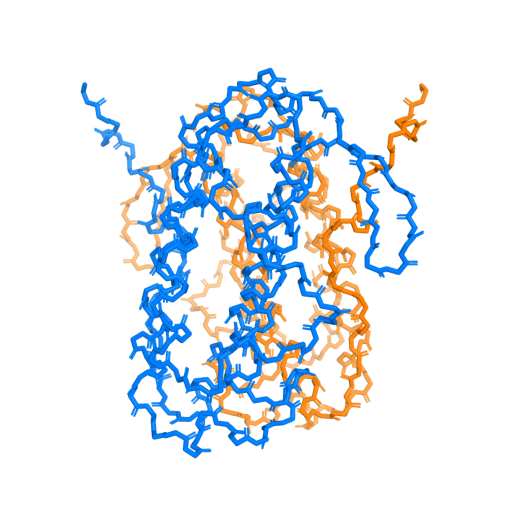 . ARG B 1 61 ? -20.141 -1.641 6.754 1 96 61 ARG B O 1
ATOM 1889 N N . PHE B 1 62 ? -18.734 -1.521 4.945 1 96.81 62 PHE B N 1
ATOM 1890 C CA . PHE B 1 62 ? -18.875 -0.076 4.812 1 96.81 62 PHE B CA 1
ATOM 1891 C C . PHE B 1 62 ? -20.312 0.307 4.469 1 96.81 62 PHE B C 1
ATOM 1893 O O . PHE B 1 62 ? -20.781 1.377 4.855 1 96.81 62 PHE B O 1
ATOM 1900 N N . ALA B 1 63 ? -20.984 -0.544 3.754 1 94.25 63 ALA B N 1
ATOM 1901 C CA . ALA B 1 63 ? -22.375 -0.287 3.371 1 94.25 63 ALA B CA 1
ATOM 1902 C C . ALA B 1 63 ? -23.281 -0.24 4.598 1 94.25 63 ALA B C 1
ATOM 1904 O O . ALA B 1 63 ? -24.375 0.323 4.547 1 94.25 63 ALA B O 1
ATOM 1905 N N . ALA B 1 64 ? -22.812 -0.81 5.727 1 88.31 64 ALA B N 1
ATOM 1906 C CA . ALA B 1 64 ? -23.578 -0.81 6.969 1 88.31 64 ALA B CA 1
ATOM 1907 C C . ALA B 1 64 ? -23.406 0.51 7.719 1 88.31 64 ALA B C 1
ATOM 1909 O O . ALA B 1 64 ? -24.016 0.715 8.773 1 88.31 64 ALA B O 1
ATOM 1910 N N . HIS B 1 65 ? -22.578 1.31 7.203 1 91.19 65 HIS B N 1
ATOM 1911 C CA . HIS B 1 65 ? -22.422 2.641 7.777 1 91.19 65 HIS B CA 1
ATOM 1912 C C . HIS B 1 65 ? -23.766 3.348 7.906 1 91.19 65 HIS B C 1
ATOM 1914 O O . HIS B 1 65 ? -24.625 3.236 7.023 1 91.19 65 HIS B O 1
ATOM 1920 N N . PRO B 1 66 ? -23.969 4.109 8.938 1 89.75 66 PRO B N 1
ATOM 1921 C CA . PRO B 1 66 ? -25.266 4.762 9.18 1 89.75 66 PRO B CA 1
ATOM 1922 C C . PRO B 1 66 ? -25.672 5.688 8.039 1 89.75 66 PRO B C 1
ATOM 1924 O O . PRO B 1 66 ? -26.875 5.918 7.836 1 89.75 66 PRO B O 1
ATOM 1927 N N . ALA B 1 67 ? -24.75 6.188 7.289 1 91.31 67 ALA B N 1
ATOM 1928 C CA . ALA B 1 67 ? -25.062 7.078 6.172 1 91.31 67 ALA B CA 1
ATOM 1929 C C . ALA B 1 67 ? -25.688 6.305 5.016 1 91.31 67 ALA B C 1
ATOM 1931 O O . ALA B 1 67 ? -26.25 6.906 4.094 1 91.31 67 ALA B O 1
ATOM 1932 N N . ARG B 1 68 ? -25.641 5.012 5.016 1 90.38 68 ARG B N 1
ATOM 1933 C CA . ARG B 1 68 ? -26.219 4.129 4.008 1 90.38 68 ARG B CA 1
ATOM 1934 C C . ARG B 1 68 ? -25.875 4.613 2.602 1 90.38 68 ARG B C 1
ATOM 1936 O O . ARG B 1 68 ? -26.781 4.914 1.811 1 90.38 68 ARG B O 1
ATOM 1943 N N . PRO B 1 69 ? -24.625 4.625 2.266 1 93.56 69 PRO B N 1
ATOM 1944 C CA . PRO B 1 69 ? -24.234 5.148 0.957 1 93.56 69 PRO B CA 1
ATOM 1945 C C . PRO B 1 69 ? -24.859 4.383 -0.204 1 93.56 69 PRO B C 1
ATOM 1947 O O . PRO B 1 69 ? -24.641 3.176 -0.343 1 93.56 69 PRO B O 1
ATOM 1950 N N . ALA B 1 70 ? -25.547 5.031 -1.115 1 95.69 70 ALA B N 1
ATOM 1951 C CA . ALA B 1 70 ? -26.266 4.445 -2.238 1 95.69 70 ALA B CA 1
ATOM 1952 C C . ALA B 1 70 ? -25.312 3.691 -3.168 1 95.69 70 ALA B C 1
ATOM 1954 O O . ALA B 1 70 ? -25.688 2.652 -3.725 1 95.69 70 ALA B O 1
ATOM 1955 N N . ALA B 1 71 ? -24.141 4.168 -3.293 1 97.19 71 ALA B N 1
ATOM 1956 C CA . ALA B 1 71 ? -23.156 3.613 -4.23 1 97.19 71 ALA B CA 1
ATOM 1957 C C . ALA B 1 71 ? -22.766 2.195 -3.83 1 97.19 71 ALA B C 1
ATOM 1959 O O . ALA B 1 71 ? -22.234 1.436 -4.648 1 97.19 71 ALA B O 1
ATOM 1960 N N . LEU B 1 72 ? -22.969 1.774 -2.559 1 97.75 72 LEU B N 1
ATOM 1961 C CA . LEU B 1 72 ? -22.516 0.469 -2.1 1 97.75 72 LEU B CA 1
ATOM 1962 C C . LEU B 1 72 ? -23.672 -0.51 -1.988 1 97.75 72 LEU B C 1
ATOM 1964 O O . LEU B 1 72 ? -23.469 -1.689 -1.689 1 97.75 72 LEU B O 1
ATOM 1968 N N . GLN B 1 73 ? -24.922 -0.044 -2.312 1 96.38 73 GLN B N 1
ATOM 1969 C CA . GLN B 1 73 ? -26.094 -0.904 -2.223 1 96.38 73 GLN B CA 1
ATOM 1970 C C . GLN B 1 73 ? -25.984 -2.094 -3.172 1 96.38 73 GLN B C 1
ATOM 1972 O O . GLN B 1 73 ? -26.312 -3.225 -2.801 1 96.38 73 GLN B O 1
ATOM 1977 N N . PRO B 1 74 ? -25.469 -1.841 -4.387 1 97.25 74 PRO B N 1
ATOM 1978 C CA . PRO B 1 74 ? -25.328 -2.994 -5.277 1 97.25 74 PRO B CA 1
ATOM 1979 C C . PRO B 1 74 ? -24.359 -4.035 -4.738 1 97.25 74 PRO B C 1
ATOM 1981 O O . PRO B 1 74 ? -24.516 -5.23 -5 1 97.25 74 PRO B O 1
ATOM 1984 N N . VAL B 1 75 ? -23.281 -3.641 -4 1 97.62 75 VAL B N 1
ATOM 1985 C CA . VAL B 1 75 ? -22.312 -4.57 -3.428 1 97.62 75 VAL B CA 1
ATOM 1986 C C . VAL B 1 75 ? -22.984 -5.402 -2.332 1 97.62 75 VAL B C 1
ATOM 1988 O O . VAL B 1 75 ? -22.688 -6.59 -2.184 1 97.62 75 VAL B O 1
ATOM 1991 N N . LEU B 1 76 ? -23.875 -4.777 -1.593 1 94.5 76 LEU B N 1
ATOM 1992 C CA . LEU B 1 76 ? -24.594 -5.449 -0.513 1 94.5 76 LEU B CA 1
ATOM 1993 C C . LEU B 1 76 ? -25.484 -6.566 -1.057 1 94.5 76 LEU B C 1
ATOM 1995 O O . LEU B 1 76 ? -25.766 -7.531 -0.347 1 94.5 76 LEU B O 1
ATOM 1999 N N . ALA B 1 77 ? -25.906 -6.414 -2.297 1 94.56 77 ALA B N 1
ATOM 2000 C CA . ALA B 1 77 ? -26.797 -7.387 -2.92 1 94.56 77 ALA B CA 1
ATOM 2001 C C . ALA B 1 77 ? -26.031 -8.656 -3.311 1 94.56 77 ALA B C 1
ATOM 2003 O O . ALA B 1 77 ? -26.656 -9.68 -3.613 1 94.56 77 ALA B O 1
ATOM 2004 N N . LEU B 1 78 ? -24.719 -8.641 -3.297 1 96.56 78 LEU B N 1
ATOM 2005 C CA . LEU B 1 78 ? -23.891 -9.805 -3.637 1 96.56 78 LEU B CA 1
ATOM 2006 C C . LEU B 1 78 ? -23.75 -10.734 -2.439 1 96.56 78 LEU B C 1
ATOM 2008 O O . LEU B 1 78 ? -23.766 -10.281 -1.291 1 96.56 78 LEU B O 1
ATOM 2012 N N . PRO B 1 79 ? -23.531 -12.008 -2.672 1 95.81 79 PRO B N 1
ATOM 2013 C CA . PRO B 1 79 ? -23.219 -12.898 -1.553 1 95.81 79 PRO B CA 1
ATOM 2014 C C . PRO B 1 79 ? -21.891 -12.555 -0.892 1 95.81 79 PRO B C 1
ATOM 2016 O O . PRO B 1 79 ? -20.922 -12.188 -1.578 1 95.81 79 PRO B O 1
ATOM 2019 N N . THR B 1 80 ? -21.812 -12.68 0.441 1 94.19 80 THR B N 1
ATOM 2020 C CA . THR B 1 80 ? -20.547 -12.469 1.157 1 94.19 80 THR B CA 1
ATOM 2021 C C . THR B 1 80 ? -19.625 -13.664 0.969 1 94.19 80 THR B C 1
ATOM 2023 O O . THR B 1 80 ? -20.016 -14.812 1.183 1 94.19 80 THR B O 1
ATOM 2026 N N . PRO B 1 81 ? -18.406 -13.367 0.556 1 95.38 81 PRO B N 1
ATOM 2027 C CA . PRO B 1 81 ? -17.469 -14.477 0.448 1 95.38 81 PRO B CA 1
ATOM 2028 C C . PRO B 1 81 ? -17.266 -15.211 1.772 1 95.38 81 PRO B C 1
ATOM 2030 O O . PRO B 1 81 ? -17.25 -14.586 2.834 1 95.38 81 PRO B O 1
ATOM 2033 N N . ALA B 1 82 ? -17.031 -16.547 1.699 1 91.5 82 ALA B N 1
ATOM 2034 C CA . ALA B 1 82 ? -16.953 -17.375 2.889 1 91.5 82 ALA B CA 1
ATOM 2035 C C . ALA B 1 82 ? -15.516 -17.453 3.408 1 91.5 82 ALA B C 1
ATOM 2037 O O . ALA B 1 82 ? -15.289 -17.703 4.594 1 91.5 82 ALA B O 1
ATOM 2038 N N . ARG B 1 83 ? -14.602 -17.328 2.479 1 94.19 83 ARG B N 1
ATOM 2039 C CA . ARG B 1 83 ? -13.188 -17.469 2.816 1 94.19 83 ARG B CA 1
ATOM 2040 C C . ARG B 1 83 ? -12.352 -16.438 2.064 1 94.19 83 ARG B C 1
ATOM 2042 O O . ARG B 1 83 ? -12.711 -16.016 0.961 1 94.19 83 ARG B O 1
ATOM 2049 N N . LEU B 1 84 ? -11.273 -16.125 2.639 1 93.5 84 LEU B N 1
ATOM 2050 C CA . LEU B 1 84 ? -10.406 -15.102 2.068 1 93.5 84 LEU B CA 1
ATOM 2051 C C . LEU B 1 84 ? -9.734 -15.602 0.792 1 93.5 84 LEU B C 1
ATOM 2053 O O . LEU B 1 84 ? -9.273 -14.805 -0.024 1 93.5 84 LEU B O 1
ATOM 2057 N N . ASP B 1 85 ? -9.617 -16.969 0.62 1 95.25 85 ASP B N 1
ATOM 2058 C CA . ASP B 1 85 ? -8.992 -17.516 -0.579 1 95.25 85 ASP B CA 1
ATOM 2059 C C . ASP B 1 85 ? -10.039 -18.047 -1.556 1 95.25 85 ASP B C 1
ATOM 2061 O O . ASP B 1 85 ? -9.727 -18.844 -2.438 1 95.25 85 ASP B O 1
ATOM 2065 N N . GLU B 1 86 ? -11.312 -17.625 -1.349 1 96.38 86 GLU B N 1
ATOM 2066 C CA . GLU B 1 86 ? -12.367 -17.984 -2.285 1 96.38 86 GLU B CA 1
ATOM 2067 C C . GLU B 1 86 ? -12.047 -17.516 -3.699 1 96.38 86 GLU B C 1
ATOM 2069 O O . GLU B 1 86 ? -11.562 -16.391 -3.889 1 96.38 86 GLU B O 1
ATOM 2074 N N . VAL B 1 87 ? -12.242 -18.391 -4.695 1 97.75 87 VAL B N 1
ATOM 2075 C CA . VAL B 1 87 ? -12.125 -18 -6.098 1 97.75 87 VAL B CA 1
ATOM 2076 C C . VAL B 1 87 ? -13.477 -17.531 -6.617 1 97.75 87 VAL B C 1
ATOM 2078 O O . VAL B 1 87 ? -14.336 -18.344 -6.965 1 97.75 87 VAL B O 1
ATOM 2081 N N . LEU B 1 88 ? -13.672 -16.234 -6.691 1 97.88 88 LEU B N 1
ATOM 2082 C CA . LEU B 1 88 ? -14.906 -15.672 -7.219 1 97.88 88 LEU B CA 1
ATOM 2083 C C . LEU B 1 88 ? -15.062 -15.992 -8.703 1 97.88 88 LEU B C 1
ATOM 2085 O O . LEU B 1 88 ? -16.156 -16.328 -9.164 1 97.88 88 LEU B O 1
ATOM 2089 N N . TYR B 1 89 ? -13.945 -15.812 -9.453 1 98.25 89 TYR B N 1
ATOM 2090 C CA . TYR B 1 89 ? -13.898 -16.062 -10.891 1 98.25 89 TYR B C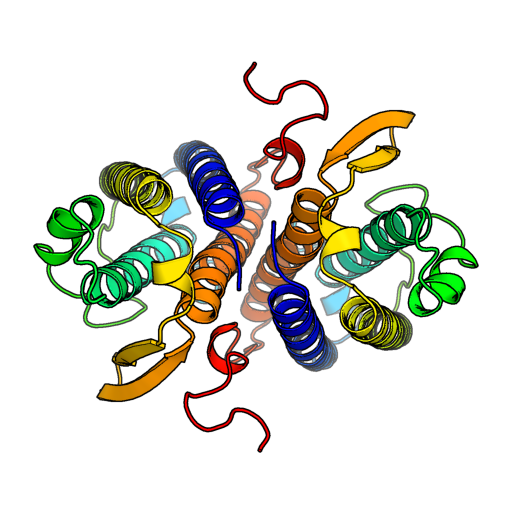A 1
ATOM 2091 C C . TYR B 1 89 ? -12.656 -16.844 -11.273 1 98.25 89 TYR B C 1
ATOM 2093 O O . TYR B 1 89 ? -11.531 -16.406 -11.008 1 98.25 89 TYR B O 1
ATOM 2101 N N . PRO B 1 90 ? -12.789 -18 -11.875 1 97.88 90 PRO B N 1
ATOM 2102 C CA . PRO B 1 90 ? -11.633 -18.828 -12.25 1 97.88 90 PRO B CA 1
ATOM 2103 C C . PRO B 1 90 ? -10.953 -18.344 -13.523 1 97.88 90 PRO B C 1
ATOM 2105 O O . PRO B 1 90 ? -9.875 -18.844 -13.875 1 97.88 90 PRO B O 1
ATOM 2108 N N . ALA B 1 91 ? -11.617 -17.406 -14.266 1 98.5 91 ALA B N 1
ATOM 2109 C CA . ALA B 1 91 ? -11.047 -16.844 -15.477 1 98.5 91 ALA B CA 1
ATOM 2110 C C . ALA B 1 91 ? -10.828 -15.336 -15.336 1 98.5 91 ALA B C 1
ATOM 2112 O O . ALA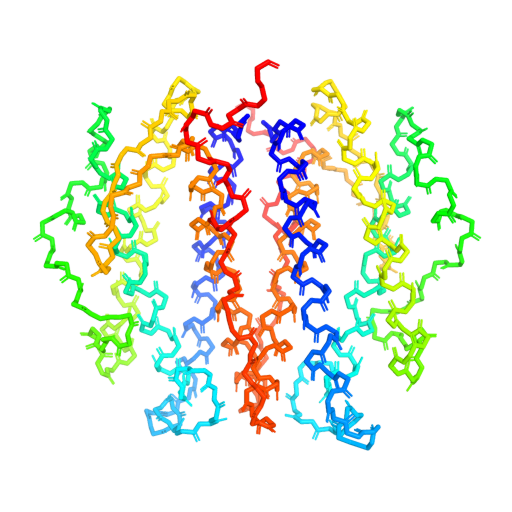 B 1 91 ? -11.609 -14.648 -14.664 1 98.5 91 ALA B O 1
ATOM 2113 N N . LEU B 1 92 ? -9.82 -14.836 -16 1 98.81 92 LEU B N 1
ATOM 2114 C CA . LEU B 1 92 ? -9.438 -13.438 -15.852 1 98.81 92 LEU B CA 1
ATOM 2115 C C . LEU B 1 92 ? -10.531 -12.508 -16.375 1 98.81 92 LEU B C 1
ATOM 2117 O O . LEU B 1 92 ? -10.797 -11.453 -15.797 1 98.81 92 LEU B O 1
ATOM 2121 N N . GLY B 1 93 ? -11.109 -12.836 -17.5 1 98.56 93 GLY B N 1
ATOM 2122 C CA . GLY B 1 93 ? -12.109 -11.984 -18.125 1 98.56 93 GLY B CA 1
ATOM 2123 C C . GLY B 1 93 ? -13.219 -11.57 -17.172 1 98.56 93 GLY B C 1
ATOM 2124 O O . GLY B 1 93 ? -13.383 -10.383 -16.891 1 98.56 93 GLY B O 1
ATOM 2125 N N . PRO B 1 94 ? -13.977 -12.555 -16.672 1 98.81 94 PRO B N 1
ATOM 2126 C CA . PRO B 1 94 ? -15.039 -12.234 -15.719 1 98.81 94 PRO B CA 1
ATOM 2127 C C . PRO B 1 94 ? -14.516 -11.547 -14.461 1 98.81 94 PRO B C 1
ATOM 2129 O O . PRO B 1 94 ? -15.18 -10.664 -13.914 1 98.81 94 PRO B O 1
ATOM 2132 N N . LEU B 1 95 ? -13.375 -11.93 -14 1 98.88 95 LEU B N 1
ATOM 2133 C CA . LEU B 1 95 ? -12.781 -11.266 -12.844 1 98.88 95 LEU B CA 1
ATOM 2134 C C . LEU B 1 95 ? -12.5 -9.797 -13.148 1 98.88 95 LEU B C 1
ATOM 2136 O O . LEU B 1 95 ? -12.742 -8.93 -12.312 1 98.88 95 LEU B O 1
ATOM 2140 N N . ALA B 1 96 ? -11.961 -9.555 -14.336 1 98.88 96 ALA B N 1
ATOM 2141 C CA . ALA B 1 96 ? -11.656 -8.195 -14.758 1 98.88 96 ALA B CA 1
ATOM 2142 C C . ALA B 1 96 ? -12.93 -7.344 -14.82 1 98.88 96 ALA B C 1
ATOM 2144 O O . ALA B 1 96 ? -12.922 -6.18 -14.422 1 98.88 96 ALA B O 1
ATOM 2145 N N . ALA B 1 97 ? -13.977 -7.895 -15.367 1 98.88 97 ALA B N 1
ATOM 2146 C CA . ALA B 1 97 ? -15.25 -7.184 -15.422 1 98.88 97 ALA B CA 1
ATOM 2147 C C . ALA B 1 97 ? -15.758 -6.852 -14.023 1 98.88 97 ALA B C 1
ATOM 2149 O O . ALA B 1 97 ? -16.234 -5.738 -13.773 1 98.88 97 ALA B O 1
ATOM 2150 N N . HIS B 1 98 ? -15.656 -7.789 -13.125 1 98.75 98 HIS B N 1
ATOM 2151 C CA . HIS B 1 98 ? -16.078 -7.566 -11.75 1 98.75 98 HIS B CA 1
ATOM 2152 C C . HIS B 1 98 ? -15.211 -6.512 -11.07 1 98.75 98 HIS B C 1
ATOM 2154 O O . HIS B 1 98 ? -15.719 -5.648 -10.352 1 98.75 98 HIS B O 1
ATOM 2160 N N . ARG B 1 99 ? -13.922 -6.57 -11.312 1 98.88 99 ARG B N 1
ATOM 2161 C CA . ARG B 1 99 ? -12.992 -5.586 -10.773 1 98.88 99 ARG B CA 1
ATOM 2162 C C . ARG B 1 99 ? -13.359 -4.176 -11.234 1 98.88 99 ARG B C 1
ATOM 2164 O O . ARG B 1 99 ? -13.391 -3.242 -10.43 1 98.88 99 ARG B O 1
ATOM 2171 N N . ALA B 1 100 ? -13.617 -4.035 -12.492 1 98.88 100 ALA B N 1
ATOM 2172 C CA . ALA B 1 100 ? -13.992 -2.732 -13.039 1 98.88 100 ALA B CA 1
ATOM 2173 C C . ALA B 1 100 ? -15.258 -2.203 -12.383 1 98.88 100 ALA B C 1
ATOM 2175 O O . ALA B 1 100 ? -15.359 -1.013 -12.07 1 98.88 100 ALA B O 1
ATOM 2176 N N . TRP B 1 101 ? -16.188 -3.062 -12.219 1 98.88 101 TRP B N 1
ATOM 2177 C CA . TRP B 1 101 ? -17.438 -2.691 -11.57 1 98.88 101 TRP B CA 1
ATOM 2178 C C . TRP B 1 101 ? -17.203 -2.277 -10.125 1 98.88 101 TRP B C 1
ATOM 2180 O O . TRP B 1 101 ? -17.703 -1.242 -9.68 1 98.88 101 TRP B O 1
ATOM 2190 N N . LEU B 1 102 ? -16.422 -3.053 -9.336 1 98.75 102 LEU B N 1
ATOM 2191 C CA . LEU B 1 102 ? -16.094 -2.711 -7.961 1 98.75 102 LEU B CA 1
ATOM 2192 C C . LEU B 1 102 ? -15.398 -1.356 -7.887 1 98.75 102 LEU B C 1
ATOM 2194 O O . LEU B 1 102 ? -15.695 -0.546 -7.008 1 98.75 102 LEU B O 1
ATOM 2198 N N . ASP B 1 103 ? -14.445 -1.138 -8.805 1 98.88 103 ASP B N 1
ATOM 2199 C CA . ASP B 1 103 ? -13.719 0.129 -8.812 1 98.88 103 ASP B CA 1
ATOM 2200 C C . ASP B 1 103 ? -14.672 1.306 -9.023 1 98.88 103 ASP B C 1
ATOM 2202 O O . ASP B 1 103 ? -14.516 2.357 -8.406 1 98.88 103 ASP B O 1
ATOM 2206 N N . ARG B 1 104 ? -15.641 1.122 -9.922 1 98.75 104 ARG B N 1
ATOM 2207 C CA . ARG B 1 104 ? -16.625 2.174 -10.125 1 98.75 104 ARG B CA 1
ATOM 2208 C C . ARG B 1 104 ? -17.438 2.414 -8.852 1 98.75 104 ARG B C 1
ATOM 2210 O O . ARG B 1 104 ? -17.688 3.562 -8.477 1 98.75 104 ARG B O 1
ATOM 2217 N N . CYS B 1 105 ? -17.859 1.351 -8.141 1 98.69 105 CYS B N 1
ATOM 2218 C CA . CYS B 1 105 ? -18.562 1.479 -6.871 1 98.69 105 CYS B CA 1
ATOM 2219 C C . CYS B 1 105 ? -17.734 2.246 -5.855 1 98.69 105 CYS B C 1
ATOM 2221 O O . CYS B 1 105 ? -18.25 3.113 -5.145 1 98.69 105 CYS B O 1
ATOM 2223 N N . ILE B 1 106 ? -16.453 1.943 -5.793 1 98.75 106 ILE B N 1
ATOM 2224 C CA . ILE B 1 106 ? -15.539 2.561 -4.836 1 98.75 106 ILE B CA 1
ATOM 2225 C C . ILE B 1 106 ? -15.398 4.051 -5.141 1 98.75 106 ILE B C 1
ATOM 2227 O O . ILE B 1 106 ? -15.461 4.887 -4.238 1 98.75 106 ILE B O 1
ATOM 2231 N N . VAL B 1 107 ? -15.195 4.371 -6.426 1 98.81 107 VAL B N 1
ATOM 2232 C CA . VAL B 1 107 ? -15.047 5.766 -6.832 1 98.81 107 VAL B CA 1
ATOM 2233 C C . VAL B 1 107 ? -16.328 6.535 -6.512 1 98.81 107 VAL B C 1
ATOM 2235 O O . VAL B 1 107 ? -16.266 7.625 -5.93 1 98.81 107 VAL B O 1
ATOM 2238 N N . ASP B 1 108 ? -17.484 5.992 -6.848 1 98.62 108 ASP B N 1
ATOM 2239 C CA . ASP B 1 108 ? -18.766 6.629 -6.57 1 98.62 108 ASP B CA 1
ATOM 2240 C C . ASP B 1 108 ? -18.984 6.789 -5.07 1 98.62 108 ASP B C 1
ATOM 2242 O O . ASP B 1 108 ? -19.469 7.828 -4.613 1 98.62 108 ASP B O 1
ATOM 2246 N N . TRP B 1 109 ? -18.641 5.773 -4.328 1 98.25 109 TRP B N 1
ATOM 2247 C CA . TRP B 1 109 ? -18.766 5.805 -2.875 1 98.25 109 TRP B CA 1
ATOM 2248 C C . TRP B 1 109 ? -17.891 6.891 -2.271 1 98.25 109 TRP B C 1
ATOM 2250 O O . TRP B 1 109 ? -18.344 7.68 -1.437 1 98.25 109 TRP B O 1
ATOM 2260 N N . ALA B 1 110 ? -16.625 6.93 -2.688 1 97.44 110 ALA B N 1
ATOM 2261 C CA . ALA B 1 110 ? -15.703 7.941 -2.186 1 97.44 110 ALA B CA 1
ATOM 2262 C C . ALA B 1 110 ? -16.234 9.352 -2.461 1 97.44 110 ALA B C 1
ATOM 2264 O O . ALA B 1 110 ? -16.062 10.25 -1.641 1 97.44 110 ALA B O 1
ATOM 2265 N N . ALA B 1 111 ? -16.906 9.516 -3.6 1 96.94 111 ALA B N 1
ATOM 2266 C CA . ALA B 1 111 ? -17.438 10.82 -3.996 1 96.94 111 ALA B CA 1
ATOM 2267 C C . ALA B 1 111 ? -18.609 11.219 -3.104 1 96.94 111 ALA B C 1
ATOM 2269 O O . ALA B 1 111 ? -18.953 12.406 -3.008 1 96.94 111 ALA B O 1
ATOM 2270 N N . GLN B 1 112 ? -19.219 10.266 -2.426 1 96.06 112 GLN B N 1
ATOM 2271 C CA . GLN B 1 112 ? -20.391 10.516 -1.593 1 96.06 112 GLN B CA 1
ATOM 2272 C C . GLN B 1 112 ? -20 10.805 -0.15 1 96.06 112 GLN B C 1
ATOM 2274 O O . GLN B 1 112 ? -20.812 11.281 0.644 1 96.06 112 GLN B O 1
ATOM 2279 N N . LEU B 1 113 ? -18.812 10.531 0.208 1 94.44 113 LEU B N 1
ATOM 2280 C CA . LEU B 1 113 ? -18.375 10.641 1.595 1 94.44 113 LEU B CA 1
ATOM 2281 C C . LEU B 1 113 ? -18.312 12.102 2.031 1 94.44 113 LEU B C 1
ATOM 2283 O O . LEU B 1 113 ? -17.891 12.969 1.266 1 94.44 113 LEU B O 1
ATOM 2287 N N . ARG B 1 114 ? -18.781 12.391 3.201 1 93.19 114 ARG B N 1
ATOM 2288 C CA . ARG B 1 114 ? -18.688 13.68 3.875 1 93.19 114 ARG B CA 1
ATOM 2289 C C . ARG B 1 114 ? -17.766 13.594 5.094 1 93.19 114 ARG B C 1
ATOM 2291 O O . ARG B 1 114 ? -17.562 12.516 5.645 1 93.19 114 ARG B O 1
ATOM 2298 N N . PRO B 1 115 ? -17.203 14.734 5.473 1 90.94 115 PRO B N 1
ATOM 2299 C CA . PRO B 1 115 ? -16.297 14.711 6.625 1 90.94 115 PRO B CA 1
ATOM 2300 C C . PRO B 1 115 ? -16.922 14.07 7.859 1 90.94 115 PRO B C 1
ATOM 2302 O O . PRO B 1 115 ? -16.266 13.289 8.555 1 90.94 115 PRO B O 1
ATOM 2305 N N . ASP B 1 116 ? -18.141 14.281 8.102 1 91.75 116 ASP B N 1
ATOM 2306 C CA . ASP B 1 116 ? -18.812 13.758 9.281 1 91.75 116 ASP B CA 1
ATOM 2307 C C . ASP B 1 116 ? -18.938 12.234 9.219 1 91.75 116 ASP B C 1
ATOM 2309 O O . ASP B 1 116 ? -18.969 11.562 10.25 1 91.75 116 ASP B O 1
ATOM 2313 N N . ASP B 1 117 ? -18.969 11.68 8.039 1 91.31 117 ASP B N 1
ATOM 2314 C CA . ASP B 1 117 ? -19.031 10.227 7.871 1 91.31 117 ASP B CA 1
ATOM 2315 C C . ASP B 1 117 ? -17.75 9.562 8.375 1 91.31 117 ASP B C 1
ATOM 2317 O O . ASP B 1 117 ? -17.781 8.43 8.859 1 91.31 117 ASP B O 1
ATOM 2321 N N . LEU B 1 118 ? -16.656 10.281 8.258 1 90.62 118 LEU B N 1
ATOM 2322 C CA . LEU B 1 118 ? -15.352 9.703 8.562 1 90.62 118 LEU B CA 1
ATOM 2323 C C . LEU B 1 118 ? -15.023 9.844 10.039 1 90.62 118 LEU B C 1
ATOM 2325 O O . LEU B 1 118 ? -14.125 9.18 10.547 1 90.62 118 LEU B O 1
ATOM 2329 N N . ALA B 1 119 ? -15.766 10.656 10.727 1 86.88 119 ALA B N 1
ATOM 2330 C CA . ALA B 1 119 ? -15.523 10.906 12.148 1 86.88 119 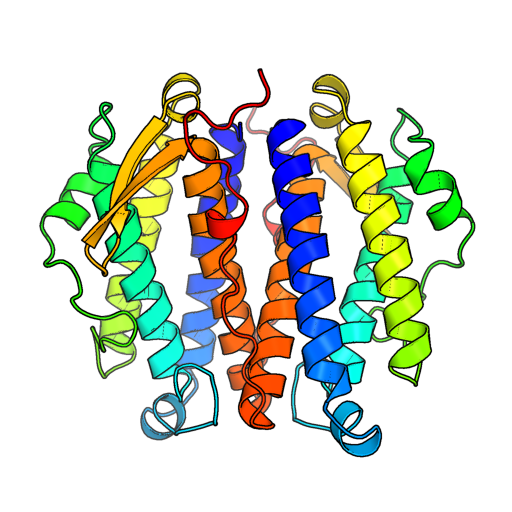ALA B CA 1
ATOM 2331 C C . ALA B 1 119 ? -16.266 9.898 13.016 1 86.88 119 ALA B C 1
ATOM 2333 O O . ALA B 1 119 ? -16.109 9.883 14.234 1 86.88 119 ALA B O 1
ATOM 2334 N N . CYS B 1 120 ? -16.953 8.953 12.453 1 90.12 120 CYS B N 1
ATOM 2335 C CA . CYS B 1 120 ? -17.75 7.992 13.211 1 90.12 120 CYS B CA 1
ATOM 2336 C C . CYS B 1 120 ? -17 6.676 13.383 1 90.12 120 CYS B C 1
ATOM 2338 O O . CYS B 1 120 ? -15.867 6.543 12.93 1 90.12 120 CYS B O 1
ATOM 2340 N N . GLU B 1 121 ? -17.609 5.828 14.188 1 93 121 GLU B N 1
ATOM 2341 C CA . GLU B 1 121 ? -17.125 4.453 14.328 1 93 121 GLU B CA 1
ATOM 2342 C C . GLU B 1 121 ? -18 3.482 13.539 1 93 121 GLU B C 1
ATOM 2344 O O . GLU B 1 121 ? -19.172 3.752 13.297 1 93 121 GLU B O 1
ATOM 2349 N N . LEU B 1 122 ? -17.375 2.455 13.156 1 94.31 122 LEU B N 1
ATOM 2350 C CA . LEU B 1 122 ? -18.109 1.392 12.492 1 94.31 122 LEU B CA 1
ATOM 2351 C C . LEU B 1 122 ? -17.984 0.079 13.258 1 94.31 122 LEU B C 1
ATOM 2353 O O . LEU B 1 122 ? -16.875 -0.344 13.594 1 94.31 122 LEU B O 1
ATOM 2357 N N . ALA B 1 123 ? -19.094 -0.493 13.602 1 93.19 123 ALA B N 1
ATOM 2358 C CA . ALA B 1 123 ? -19.156 -1.852 14.141 1 93.19 123 ALA B CA 1
ATOM 2359 C C . ALA B 1 123 ? -19.234 -2.881 13.016 1 93.19 123 ALA B C 1
ATOM 2361 O O . ALA B 1 123 ? -19.953 -2.678 12.031 1 93.19 123 ALA B O 1
ATOM 2362 N N . TYR B 1 124 ? -18.453 -3.912 13.133 1 91.56 124 TYR B N 1
ATOM 2363 C CA . TYR B 1 124 ? -18.484 -4.977 12.141 1 91.56 124 TYR B CA 1
ATOM 2364 C C . TYR B 1 124 ? -18.062 -6.309 12.742 1 91.56 124 TYR B C 1
ATOM 2366 O O . TYR B 1 124 ? -17.594 -6.355 13.883 1 91.56 124 TYR B O 1
ATOM 2374 N N . THR B 1 125 ? -18.344 -7.363 12.055 1 88.62 125 THR B N 1
ATOM 2375 C CA . THR B 1 125 ? -17.953 -8.711 12.445 1 88.62 125 THR B CA 1
ATOM 2376 C C . THR B 1 125 ? -16.969 -9.297 11.438 1 88.62 125 THR B C 1
ATOM 2378 O O . THR B 1 125 ? -17.188 -9.219 10.227 1 88.62 125 THR B O 1
ATOM 2381 N N . SER B 1 126 ? -15.836 -9.789 12.062 1 84 126 SER B N 1
ATOM 2382 C CA . SER B 1 126 ? -14.852 -10.406 11.172 1 84 126 SER B CA 1
ATOM 2383 C C . SER B 1 126 ? -15.391 -11.695 10.562 1 84 126 SER B C 1
ATOM 2385 O O . SER B 1 126 ? -16.438 -12.195 10.977 1 84 126 SER B O 1
ATOM 2387 N N . LEU B 1 127 ? -14.672 -12.195 9.539 1 81.56 127 LEU B N 1
ATOM 2388 C CA . LEU B 1 127 ? -15.078 -13.461 8.93 1 81.56 127 LEU B CA 1
ATOM 2389 C C . LEU B 1 127 ? -14.992 -14.602 9.938 1 81.56 127 LEU B C 1
ATOM 2391 O O . LEU B 1 127 ? -15.633 -15.641 9.766 1 81.56 127 LEU B O 1
ATOM 2395 N N . ALA B 1 128 ? -14.156 -14.367 10.977 1 80 128 ALA B N 1
ATOM 2396 C CA . ALA B 1 128 ? -14.055 -15.336 12.07 1 80 128 ALA B CA 1
ATOM 2397 C C . ALA B 1 128 ? -15.117 -15.078 13.125 1 80 128 ALA B C 1
ATOM 2399 O O . ALA B 1 128 ? -15.031 -15.594 14.242 1 80 128 ALA B O 1
ATOM 2400 N N . CYS B 1 129 ? -15.992 -14.219 12.883 1 83.44 129 CYS B N 1
ATOM 2401 C CA . CYS B 1 129 ? -17.156 -13.922 13.703 1 83.44 129 CYS B CA 1
ATOM 2402 C C . CYS B 1 129 ? -16.766 -13.18 14.977 1 83.44 129 CYS B C 1
ATOM 2404 O O . CYS B 1 129 ? -17.375 -13.367 16.031 1 83.44 129 CYS B O 1
ATOM 2406 N N . GLU B 1 130 ? -15.789 -12.445 14.922 1 87.06 130 GLU B N 1
ATOM 2407 C CA . GLU B 1 130 ? -15.391 -11.594 16.031 1 87.06 130 GLU B CA 1
ATOM 2408 C C . GLU B 1 130 ? -15.906 -10.172 15.859 1 87.06 130 GLU B C 1
ATOM 2410 O O . GLU B 1 130 ? -15.672 -9.547 14.828 1 87.06 130 GLU B O 1
ATOM 2415 N N . ALA B 1 131 ? -16.578 -9.727 16.922 1 90.31 131 ALA B N 1
ATOM 2416 C CA . ALA B 1 131 ? -17.094 -8.359 16.906 1 90.31 131 ALA B CA 1
ATOM 2417 C C . ALA B 1 131 ? -15.984 -7.34 17.109 1 90.31 131 ALA B C 1
ATOM 2419 O O . ALA B 1 131 ? -15.086 -7.547 17.922 1 90.31 131 ALA B O 1
ATOM 2420 N N . ALA B 1 132 ? -16.094 -6.277 16.266 1 91.44 132 ALA B N 1
ATOM 2421 C CA . ALA B 1 132 ? -15.125 -5.188 16.406 1 91.44 132 ALA B CA 1
ATOM 2422 C C . ALA B 1 132 ? -15.781 -3.838 16.141 1 91.44 132 ALA B C 1
ATOM 2424 O O . ALA B 1 132 ? -16.828 -3.764 15.5 1 91.44 132 ALA B O 1
ATOM 2425 N N . ARG B 1 133 ? -15.242 -2.846 16.766 1 93.56 133 ARG B N 1
ATOM 2426 C CA . ARG B 1 133 ? -15.625 -1.455 16.547 1 93.56 133 ARG B CA 1
ATOM 2427 C C . ARG B 1 133 ? -14.398 -0.554 16.469 1 93.56 133 ARG B C 1
ATOM 2429 O O . ARG B 1 133 ? -13.562 -0.553 17.375 1 93.56 133 ARG B O 1
ATOM 2436 N N . ARG B 1 134 ? -14.297 0.165 15.352 1 93.62 134 ARG B N 1
ATOM 2437 C CA . ARG B 1 134 ? -13.109 0.988 15.133 1 93.62 134 ARG B CA 1
ATOM 2438 C C . ARG B 1 134 ? -13.477 2.291 14.43 1 93.62 134 ARG B C 1
ATOM 2440 O O . ARG B 1 134 ? -14.562 2.41 13.852 1 93.62 134 ARG B O 1
ATOM 2447 N N . PRO B 1 135 ? -12.578 3.312 14.586 1 93.19 135 PRO B N 1
ATOM 2448 C CA . PRO B 1 135 ? -12.805 4.535 13.812 1 93.19 135 PRO B CA 1
ATOM 2449 C C . PRO B 1 135 ? -12.922 4.273 12.312 1 93.19 135 PRO B C 1
ATOM 2451 O O . PRO B 1 135 ? -12.062 3.615 11.727 1 93.19 135 PRO B O 1
ATOM 2454 N N . PHE B 1 136 ? -13.977 4.785 11.672 1 94.44 136 PHE B N 1
ATOM 2455 C CA . PHE B 1 136 ? -14.312 4.5 10.281 1 94.44 136 PHE B CA 1
ATOM 2456 C C . PHE B 1 136 ? -13.188 4.949 9.352 1 94.44 136 PHE B C 1
ATOM 2458 O O . PHE B 1 136 ? -12.797 4.211 8.438 1 94.44 136 PHE B O 1
ATOM 2465 N N . GLY B 1 137 ? -12.609 6.137 9.609 1 93 137 GLY B N 1
ATOM 2466 C CA . GLY B 1 137 ? -11.531 6.629 8.773 1 93 137 GLY B CA 1
ATOM 2467 C C . GLY B 1 137 ? -10.336 5.691 8.727 1 93 137 GLY B C 1
ATOM 2468 O O . GLY B 1 137 ? -9.742 5.484 7.664 1 93 137 GLY B O 1
ATOM 2469 N N . GLY B 1 138 ? -9.977 5.109 9.859 1 94.62 138 GLY B N 1
ATOM 2470 C CA . GLY B 1 138 ? -8.898 4.141 9.914 1 94.62 138 GLY B CA 1
ATOM 2471 C C . GLY B 1 138 ? -9.188 2.877 9.133 1 94.62 138 GLY B C 1
ATOM 2472 O O . GLY B 1 138 ? -8.289 2.32 8.492 1 94.62 138 GLY B O 1
ATOM 2473 N N . LEU B 1 139 ? -10.43 2.457 9.164 1 95.94 139 LEU B N 1
ATOM 2474 C CA . LEU B 1 139 ? -10.828 1.268 8.414 1 95.94 139 LEU B CA 1
ATOM 2475 C C . LEU B 1 139 ? -10.75 1.516 6.914 1 95.94 139 LEU B C 1
ATOM 2477 O O . LEU B 1 139 ? -10.352 0.628 6.152 1 95.94 139 LEU B O 1
ATOM 2481 N N . VAL B 1 140 ? -11.117 2.697 6.508 1 96.81 140 VAL B N 1
ATOM 2482 C CA . VAL B 1 140 ? -11.062 3.029 5.09 1 96.81 140 VAL B CA 1
ATOM 2483 C C . VAL B 1 140 ? -9.609 3.094 4.629 1 96.81 140 VAL B C 1
ATOM 2485 O O . VAL B 1 140 ? -9.273 2.605 3.549 1 96.81 140 VAL B O 1
ATOM 2488 N N . LEU B 1 141 ? -8.695 3.666 5.449 1 96.69 141 LEU B N 1
ATOM 2489 C CA . LEU B 1 141 ? -7.277 3.662 5.121 1 96.69 141 LEU B CA 1
ATOM 2490 C C . LEU B 1 141 ? -6.75 2.236 4.992 1 96.69 141 LEU B C 1
ATOM 2492 O O . LEU B 1 141 ? -5.977 1.937 4.082 1 96.69 141 LEU B O 1
ATOM 2496 N N . HIS B 1 142 ? -7.195 1.362 5.852 1 97.5 142 HIS B N 1
ATOM 2497 C CA . HIS B 1 142 ? -6.82 -0.044 5.77 1 97.5 142 HIS B CA 1
ATOM 2498 C C . HIS B 1 142 ? -7.273 -0.66 4.449 1 97.5 142 HIS B C 1
ATOM 2500 O O . HIS B 1 142 ? -6.516 -1.399 3.812 1 97.5 142 HIS B O 1
ATOM 2506 N N . PHE B 1 143 ? -8.5 -0.312 4.105 1 98.5 143 PHE B N 1
ATOM 2507 C CA . PHE B 1 143 ? -9.094 -0.833 2.879 1 98.5 143 PHE B CA 1
ATOM 2508 C C . PHE B 1 143 ? -8.188 -0.558 1.682 1 98.5 143 PHE B C 1
ATOM 2510 O O . PHE B 1 143 ? -7.82 -1.479 0.949 1 98.5 143 PHE B O 1
ATOM 2517 N N . PHE B 1 144 ? -7.73 0.65 1.494 1 98.62 144 PHE B N 1
ATOM 2518 C CA . PHE B 1 144 ? -6.887 1.012 0.361 1 98.62 144 PHE B CA 1
ATOM 2519 C C . PHE B 1 144 ? -5.473 0.474 0.545 1 98.62 144 PHE B C 1
ATOM 2521 O O . PHE B 1 144 ? -4.836 0.042 -0.419 1 98.62 144 PHE B O 1
ATOM 2528 N N . ASN B 1 145 ? -4.938 0.491 1.749 1 98.62 145 ASN B N 1
ATOM 2529 C CA . ASN B 1 145 ? -3.615 -0.048 2.039 1 98.62 145 ASN B CA 1
ATOM 2530 C C . ASN B 1 145 ? -3.523 -1.53 1.687 1 98.62 145 ASN B C 1
ATOM 2532 O O . ASN B 1 145 ? -2.523 -1.978 1.122 1 98.62 145 ASN B O 1
ATOM 2536 N N . HIS B 1 146 ? -4.555 -2.246 2.033 1 98.81 146 HIS B N 1
ATOM 2537 C CA . HIS B 1 146 ? -4.633 -3.676 1.756 1 98.81 146 HIS B CA 1
ATOM 2538 C C . HIS B 1 146 ? -4.559 -3.951 0.258 1 98.81 146 HIS B C 1
ATOM 2540 O O . HIS B 1 146 ? -3.826 -4.844 -0.178 1 98.81 146 HIS B O 1
ATOM 2546 N N . GLN B 1 147 ? -5.32 -3.186 -0.49 1 98.69 147 GLN B N 1
ATOM 2547 C CA . GLN B 1 147 ? -5.281 -3.322 -1.942 1 98.69 147 GLN B CA 1
ATOM 2548 C C . GLN B 1 147 ? -3.873 -3.092 -2.48 1 98.69 147 GLN B C 1
ATOM 2550 O O . GLN B 1 147 ? -3.383 -3.865 -3.305 1 98.69 147 GLN B O 1
ATOM 2555 N N . THR B 1 148 ? -3.258 -2.031 -2.012 1 98.81 148 THR B N 1
ATOM 2556 C CA . THR B 1 148 ? -1.914 -1.691 -2.465 1 98.81 148 THR B CA 1
ATOM 2557 C C . THR B 1 148 ? -0.94 -2.83 -2.172 1 98.81 148 THR B C 1
ATOM 2559 O O . THR B 1 148 ? -0.136 -3.201 -3.029 1 98.81 148 THR B O 1
ATOM 2562 N N . HIS B 1 149 ? -1.044 -3.408 -0.972 1 98.81 149 HIS B N 1
ATOM 2563 C CA . HIS B 1 149 ? -0.176 -4.508 -0.572 1 98.81 149 HIS B CA 1
ATOM 2564 C C . HIS B 1 149 ? -0.299 -5.688 -1.533 1 98.81 149 HIS B C 1
ATOM 2566 O O . HIS B 1 149 ? 0.702 -6.152 -2.08 1 98.81 149 HIS B O 1
ATOM 2572 N N . HIS B 1 150 ? -1.463 -6.082 -1.803 1 98.81 150 HIS B N 1
ATOM 2573 C CA . HIS B 1 150 ? -1.653 -7.289 -2.596 1 98.81 150 HIS B CA 1
ATOM 2574 C C . HIS B 1 150 ? -1.431 -7.016 -4.078 1 98.81 150 HIS B C 1
ATOM 2576 O O . HIS B 1 150 ? -0.956 -7.887 -4.812 1 98.81 150 HIS B O 1
ATOM 2582 N N . ARG B 1 151 ? -1.712 -5.766 -4.547 1 98.81 151 ARG B N 1
ATOM 2583 C CA . ARG B 1 151 ? -1.269 -5.418 -5.891 1 98.81 151 ARG B CA 1
ATOM 2584 C C . ARG B 1 151 ? 0.251 -5.48 -6 1 98.81 151 ARG B C 1
ATOM 2586 O O . ARG B 1 151 ? 0.789 -5.902 -7.027 1 98.81 151 ARG B O 1
ATOM 2593 N N . GLY B 1 152 ? 0.938 -5.02 -4.938 1 98.69 152 GLY B N 1
ATOM 2594 C CA . GLY B 1 152 ? 2.383 -5.176 -4.91 1 98.69 152 GLY B CA 1
ATOM 2595 C C . GLY B 1 152 ? 2.832 -6.613 -5.086 1 98.69 152 GLY B C 1
ATOM 2596 O O . GLY B 1 152 ? 3.748 -6.895 -5.859 1 98.69 152 GLY B O 1
ATOM 2597 N N . GLN B 1 153 ? 2.158 -7.512 -4.406 1 98.69 153 GLN B N 1
ATOM 2598 C CA . GLN B 1 153 ? 2.465 -8.93 -4.555 1 98.69 153 GLN B CA 1
ATOM 2599 C C . GLN B 1 153 ? 2.27 -9.383 -6 1 98.69 153 GLN B C 1
ATOM 2601 O O . GLN B 1 153 ? 3.117 -10.086 -6.559 1 98.69 153 GLN B O 1
ATOM 2606 N N . ALA B 1 154 ? 1.188 -8.93 -6.574 1 98.81 154 ALA B N 1
ATOM 2607 C CA . ALA B 1 154 ? 0.85 -9.312 -7.941 1 98.81 154 ALA B CA 1
ATOM 2608 C C . ALA B 1 154 ? 1.891 -8.789 -8.93 1 98.81 154 ALA B C 1
ATOM 2610 O O . ALA B 1 154 ? 2.232 -9.477 -9.898 1 98.81 154 ALA B O 1
ATOM 2611 N N . THR B 1 155 ? 2.418 -7.594 -8.727 1 98.75 155 THR B N 1
ATOM 2612 C CA . THR B 1 155 ? 3.365 -7.012 -9.672 1 98.75 155 THR B CA 1
ATOM 2613 C C . THR B 1 155 ? 4.68 -7.785 -9.664 1 98.75 155 THR B C 1
ATOM 2615 O O . THR B 1 155 ? 5.371 -7.855 -10.68 1 98.75 155 THR B O 1
ATOM 2618 N N . THR B 1 156 ? 5.016 -8.391 -8.5 1 98.69 156 THR B N 1
ATOM 2619 C CA . THR B 1 156 ? 6.191 -9.258 -8.484 1 98.69 156 THR B CA 1
ATOM 2620 C C . THR B 1 156 ? 6 -10.461 -9.406 1 98.69 156 THR B C 1
ATOM 2622 O O . THR B 1 156 ? 6.902 -10.82 -10.164 1 98.69 156 THR B O 1
ATOM 2625 N N . LEU B 1 157 ? 4.812 -11.016 -9.359 1 98.75 157 LEU B N 1
ATOM 2626 C CA . LEU B 1 157 ? 4.52 -12.164 -10.211 1 98.75 157 LEU B CA 1
ATOM 2627 C C . LEU B 1 157 ? 4.535 -11.773 -11.68 1 98.75 157 LEU B C 1
ATOM 2629 O O . LEU B 1 157 ? 5.004 -12.539 -12.523 1 98.75 157 LEU B O 1
ATOM 2633 N N . LEU B 1 158 ? 4.027 -10.594 -11.992 1 98.56 158 LEU B N 1
ATOM 2634 C CA . LEU B 1 158 ? 4.086 -10.094 -13.359 1 98.56 158 LEU B CA 1
ATOM 2635 C C . LEU B 1 158 ? 5.531 -9.922 -13.82 1 98.56 158 LEU B C 1
ATOM 2637 O O . LEU B 1 158 ? 5.895 -10.344 -14.914 1 98.56 158 LEU B O 1
ATOM 2641 N N . SER B 1 159 ? 6.332 -9.344 -12.953 1 98.31 159 SER B N 1
ATOM 2642 C CA . SER B 1 159 ? 7.742 -9.164 -13.281 1 98.31 159 SER B CA 1
ATOM 2643 C C . SER B 1 159 ? 8.422 -10.5 -13.555 1 98.31 159 SER B C 1
ATOM 2645 O O . SER B 1 159 ? 9.188 -10.625 -14.516 1 98.31 159 SER B O 1
ATOM 2647 N N . GLN B 1 160 ? 8.086 -11.492 -12.797 1 98.12 160 GLN B N 1
ATOM 2648 C CA . GLN B 1 160 ? 8.688 -12.812 -12.922 1 98.12 160 GLN B CA 1
ATOM 2649 C C . GLN B 1 160 ? 8.219 -13.508 -14.203 1 98.12 160 GLN B C 1
ATOM 2651 O O . GLN B 1 160 ? 8.891 -14.406 -14.711 1 98.12 160 GLN B O 1
ATOM 2656 N N . ALA B 1 161 ? 7.121 -13.07 -14.688 1 97.56 161 ALA B N 1
ATOM 2657 C CA . ALA B 1 161 ? 6.594 -13.602 -15.945 1 97.56 161 ALA B CA 1
ATOM 2658 C C . ALA B 1 161 ? 7.09 -12.781 -17.141 1 97.56 161 ALA B C 1
ATOM 2660 O O . ALA B 1 161 ? 6.684 -13.023 -18.266 1 97.56 161 ALA B O 1
ATOM 2661 N N . GLY B 1 162 ? 7.898 -11.734 -16.875 1 97.06 162 GLY B N 1
ATOM 2662 C CA . GLY B 1 162 ? 8.5 -10.938 -17.938 1 97.06 162 GLY B CA 1
ATOM 2663 C C . GLY B 1 162 ? 7.629 -9.773 -18.359 1 97.06 162 GLY B C 1
ATOM 2664 O O . GLY B 1 162 ? 7.859 -9.18 -19.422 1 97.06 162 GLY B O 1
ATOM 2665 N N . ILE B 1 163 ? 6.582 -9.453 -17.578 1 97.94 163 ILE B N 1
ATOM 2666 C CA . ILE B 1 163 ? 5.668 -8.367 -17.906 1 97.94 163 ILE B CA 1
ATOM 2667 C C . ILE B 1 163 ? 6.035 -7.121 -17.109 1 97.94 163 ILE B C 1
ATOM 2669 O O . ILE B 1 163 ? 6.176 -7.184 -15.883 1 97.94 163 ILE B O 1
ATOM 2673 N N . ASP B 1 164 ? 6.156 -6.012 -17.734 1 95 164 ASP B N 1
ATOM 2674 C CA . ASP B 1 164 ? 6.473 -4.738 -17.094 1 95 164 ASP B CA 1
ATOM 2675 C C . ASP B 1 164 ? 5.203 -3.951 -16.781 1 95 164 ASP B C 1
ATOM 2677 O O . ASP B 1 164 ? 4.473 -3.547 -17.688 1 95 164 ASP B O 1
ATOM 2681 N N . MET B 1 165 ? 4.922 -3.707 -15.578 1 94.88 165 MET B N 1
ATOM 2682 C CA . MET B 1 165 ? 3.768 -2.947 -15.102 1 94.88 165 MET B CA 1
ATOM 2683 C C . MET B 1 165 ? 3.896 -1.474 -15.469 1 94.88 165 MET B C 1
ATOM 2685 O O . MET B 1 165 ? 2.893 -0.769 -15.586 1 94.88 165 MET B O 1
ATOM 2689 N N . GLY B 1 166 ? 5.102 -0.987 -15.672 1 94.94 166 GLY B N 1
ATOM 2690 C CA . GLY B 1 166 ? 5.332 0.443 -15.805 1 94.94 166 GLY B CA 1
ATOM 2691 C C . GLY B 1 166 ? 5.18 1.196 -14.5 1 94.94 166 GLY B C 1
ATOM 2692 O O . GLY B 1 166 ? 5.441 0.646 -13.43 1 94.94 166 GLY B O 1
ATOM 2693 N N . ALA B 1 167 ? 4.801 2.457 -14.547 1 94.62 167 ALA B N 1
ATOM 2694 C CA . ALA B 1 167 ? 4.727 3.328 -13.375 1 94.62 167 ALA B CA 1
ATOM 2695 C C . ALA B 1 167 ? 3.604 2.893 -12.438 1 94.62 167 ALA B C 1
ATOM 2697 O O . ALA B 1 167 ? 2.518 2.523 -12.891 1 94.62 167 ALA B O 1
ATOM 2698 N N . THR B 1 168 ? 3.873 2.898 -11.172 1 97.31 168 THR B N 1
ATOM 2699 C CA . THR B 1 168 ? 2.885 2.441 -10.203 1 97.31 168 THR B CA 1
ATOM 2700 C C . THR B 1 168 ? 2.672 3.488 -9.109 1 97.31 168 THR B C 1
ATOM 2702 O O . THR B 1 168 ? 1.894 3.273 -8.18 1 97.31 168 THR B O 1
ATOM 2705 N N . ASP B 1 169 ? 3.293 4.648 -9.219 1 97.56 169 ASP B N 1
ATOM 2706 C CA . ASP B 1 169 ? 3.352 5.57 -8.086 1 97.56 169 ASP B CA 1
ATOM 2707 C C . ASP B 1 169 ? 2.07 6.395 -7.984 1 97.56 169 ASP B C 1
ATOM 2709 O O . ASP B 1 169 ? 1.619 6.977 -8.977 1 97.56 169 ASP B O 1
ATOM 2713 N N . LEU B 1 170 ? 1.563 6.516 -6.77 1 98.19 170 LEU B N 1
ATOM 2714 C CA . LEU B 1 170 ? 0.375 7.309 -6.477 1 98.19 170 LEU B CA 1
ATOM 2715 C C . LEU B 1 170 ? 0.603 8.773 -6.824 1 98.19 170 LEU B C 1
ATOM 2717 O O . LEU B 1 170 ? -0.338 9.484 -7.184 1 98.19 170 LEU B O 1
ATOM 2721 N N . VAL B 1 171 ? 1.829 9.312 -6.793 1 96.44 171 VAL B N 1
ATOM 2722 C CA . VAL B 1 171 ? 2.152 10.719 -7.016 1 96.44 171 VAL B CA 1
ATOM 2723 C C . VAL B 1 171 ? 1.694 11.141 -8.406 1 96.44 171 VAL B C 1
ATOM 2725 O O . VAL B 1 171 ? 1.361 12.305 -8.633 1 96.44 171 VAL B O 1
ATOM 2728 N N . LEU B 1 172 ? 1.62 10.18 -9.336 1 95.31 172 LEU B N 1
ATOM 2729 C CA . LEU B 1 172 ? 1.189 10.477 -10.695 1 95.31 172 LEU B CA 1
ATOM 2730 C C . LEU B 1 172 ? -0.283 10.875 -10.727 1 95.31 172 LEU B C 1
ATOM 2732 O O . LEU B 1 172 ? -0.754 11.453 -11.711 1 95.31 172 LEU B O 1
ATOM 2736 N N . ARG B 1 173 ? -1.037 10.516 -9.656 1 96.56 173 ARG B N 1
ATOM 2737 C CA . ARG B 1 173 ? -2.461 10.828 -9.57 1 96.56 173 ARG B CA 1
ATOM 2738 C C . ARG B 1 173 ? -2.705 12.023 -8.656 1 96.56 173 ARG B C 1
ATOM 2740 O O . ARG B 1 173 ? -3.842 12.477 -8.508 1 96.56 173 ARG B O 1
ATOM 2747 N N . VAL B 1 174 ? -1.658 12.516 -7.941 1 94.69 174 VAL B N 1
ATOM 2748 C CA . VAL B 1 174 ? -1.764 13.719 -7.129 1 94.69 174 VAL B CA 1
ATOM 2749 C C . VAL B 1 174 ? -1.78 14.953 -8.031 1 94.69 174 VAL B C 1
ATOM 2751 O O . VAL B 1 174 ? -0.825 15.195 -8.773 1 94.69 174 VAL B O 1
ATOM 2754 N N . PRO B 1 175 ? -2.863 15.664 -7.973 1 89.81 175 PRO B N 1
ATOM 2755 C CA . PRO B 1 175 ? -2.967 16.797 -8.883 1 89.81 175 PRO B CA 1
ATOM 2756 C C . PRO B 1 175 ? -1.839 17.812 -8.695 1 89.81 175 PRO B C 1
ATOM 2758 O O . PRO B 1 175 ? -1.404 18.047 -7.566 1 89.81 175 PRO B O 1
ATOM 2761 N N . ALA B 1 176 ? -1.299 18.328 -9.805 1 84 176 ALA B N 1
ATOM 2762 C CA . ALA B 1 176 ? -0.32 19.406 -9.734 1 84 176 ALA B CA 1
ATOM 2763 C C . ALA B 1 176 ? -0.954 20.688 -9.188 1 84 176 ALA B C 1
ATOM 2765 O O . ALA B 1 176 ? -2.15 20.922 -9.375 1 84 176 ALA B O 1
ATOM 2766 N N . SER B 1 177 ? -0.025 21.344 -8.477 1 75.25 177 SER B N 1
ATOM 2767 C CA . SER B 1 177 ? -0.513 22.641 -8.016 1 75.25 177 SER B CA 1
ATOM 2768 C C . SER B 1 177 ? -0.905 23.547 -9.188 1 75.25 177 SER B C 1
ATOM 2770 O O . SER B 1 177 ? -0.215 23.562 -10.203 1 75.25 177 SER B O 1
ATOM 2772 N N . GLY B 1 178 ? -2.045 24.062 -9.156 1 65.69 178 GLY B N 1
ATOM 2773 C CA . GLY B 1 178 ? -2.6 24.891 -10.211 1 65.69 178 GLY B CA 1
ATOM 2774 C C . GLY B 1 178 ? -3.672 24.188 -11.023 1 65.69 178 GLY B C 1
ATOM 2775 O O . GLY B 1 178 ? -4.387 24.812 -11.805 1 65.69 178 GLY B O 1
ATOM 2776 N N . ASP B 1 179 ? -3.557 22.844 -11.047 1 52.97 179 ASP B N 1
ATOM 2777 C CA . ASP B 1 179 ? -4.559 22.078 -11.789 1 52.97 179 ASP B CA 1
ATOM 2778 C C . ASP B 1 179 ? -5.832 21.906 -10.969 1 52.97 179 ASP B C 1
ATOM 2780 O O . ASP B 1 179 ? -6.703 21.109 -11.336 1 52.97 179 ASP B O 1
ATOM 2784 N N . ALA B 1 180 ? -5.797 22.453 -9.797 1 46.72 180 ALA B N 1
ATOM 2785 C CA . ALA B 1 180 ? -7.098 22.359 -9.141 1 46.72 180 ALA B CA 1
ATOM 2786 C C . ALA B 1 180 ? -8.219 22.812 -10.07 1 46.72 180 ALA B C 1
ATOM 2788 O O . ALA B 1 180 ? -8.07 23.781 -10.805 1 46.72 180 ALA B O 1
ATOM 2789 N N . PRO B 1 181 ? -9.297 22.016 -10.203 1 35.91 181 PRO B N 1
ATOM 2790 C CA . PRO B 1 181 ? -10.352 22.625 -11.016 1 35.91 181 PRO B CA 1
ATOM 2791 C C . PRO B 1 181 ? -10.711 24.031 -10.562 1 35.91 181 PRO B C 1
ATOM 2793 O O . PRO B 1 181 ? -10.633 24.344 -9.367 1 35.91 181 PRO B O 1
ATOM 2796 N N . ALA B 1 182 ? -10.586 25.094 -11.484 1 33.34 182 ALA B N 1
ATOM 2797 C CA . ALA B 1 182 ? -11.172 26.422 -11.367 1 33.34 182 ALA B CA 1
ATOM 2798 C C . ALA B 1 182 ? -12.602 26.344 -10.828 1 33.34 182 ALA B C 1
ATOM 2800 O O . ALA B 1 182 ? -13.367 25.469 -11.219 1 33.34 182 ALA B O 1
#

Foldseek 3Di:
DDFLVVLLLLLVLLLVLLVLLLVLLVVDDLCQQQQQDPFPLRGLLQLLQLLLLLLLQLLLQVCPQPVNQPLSVVSVVDDRDLDSSDRPDSGSVVSSVSSNSSSVSSNSRSVVDHPVSQQDKGWDADSVGDIDIDRNVVSSVVSSVVSVVSSVSSCVSSVVVVGDSPDSDSVVSVDDVPPPPD/DDALVVLLLLLVLLLVLLVLLLVLVVVDDLCQQQQQDPFPLRGLLQLLQLLLLLLLQLLLQVCPQPVNQPLSVVSVVDDRDLDSSDRPDSGSVVSSVSSNSSSVSSNSRSVPDHPVSQQDKGWDADSVGDIDIDRNVVSSVVSSVVSVVSSVSSCVSSVVVVTHSPDSDSVVSVDDVPPPDD

InterPro domains:
  IPR007837 DNA damage-inducible protein DinB [PF05163] (1-171)
  IPR007837 DNA damage-inducible protein DinB [PTHR37302] (7-173)
  IPR034660 DinB/YfiT-like putative metalloenzymes [G3DSA:1.20.120.450] (4-174)
  IPR034660 DinB/YfiT-like putative metalloenzymes [SSF109854] (7-160)

Solvent-accessible surface area (backbone atoms only — not comparable to full-atom values): 19725 Å² total; per-residue (Å²): 78,50,25,38,66,42,45,37,48,52,31,49,41,50,40,55,50,48,55,52,51,52,56,57,54,65,74,48,54,69,68,66,34,58,35,78,65,44,33,89,51,30,17,53,48,42,42,55,27,24,50,53,42,51,48,52,50,50,44,37,52,56,35,66,39,91,81,52,50,70,48,32,50,70,60,55,74,46,84,76,74,89,45,71,80,45,72,85,49,96,45,66,66,66,38,49,54,50,48,53,51,52,36,50,33,46,40,50,36,29,69,66,50,46,65,74,66,31,73,36,71,41,74,46,66,44,97,84,68,43,80,46,42,28,47,33,28,51,49,53,52,23,55,56,49,51,48,39,23,54,49,17,28,42,50,29,53,35,27,54,71,73,45,80,81,71,87,79,61,52,56,80,66,45,61,46,64,81,61,60,85,129,79,50,26,39,66,41,46,36,48,51,32,50,42,48,40,55,50,48,56,52,50,52,56,58,54,65,74,48,56,70,69,65,34,59,35,78,64,44,32,90,53,32,17,53,47,42,41,55,27,26,49,54,42,52,48,52,49,52,45,38,52,54,35,65,37,91,81,51,52,72,48,31,49,70,57,56,72,47,85,76,74,88,46,71,81,44,73,84,49,97,47,66,65,67,39,49,55,50,49,53,50,50,37,51,32,46,39,51,38,30,69,67,49,46,66,74,65,32,73,34,70,41,72,46,64,45,98,84,68,45,81,46,42,28,45,33,28,50,50,52,53,23,55,55,49,50,48,38,23,53,50,18,27,42,50,28,52,36,27,54,71,72,43,81,82,71,86,81,61,53,56,81,66,44,63,46,65,83,63,58,83,128

Nearest PDB structures (foldseek):
  8fx9-assembly1_A-2  TM=6.852E-01  e=3.097E-03  Mycobacterium tuberculosis
  1rxq-assembly1_B  TM=6.676E-01  e=2.351E-02  Bacillus subtilis
  2nsf-assembly1_A  TM=5.704E-01  e=3.754E-02  Corynebacterium glutamicum
  2nsg-assembly1_A  TM=5.380E-01  e=4.165E-02  Corynebacterium glutamicum
  5cog-assembly1_A  TM=6.130E-01  e=3.002E-01  Saccharomyces cerevisiae

Sequence (364 aa):
MPTPADLQLLADYNQWMNQRLYACAAQLPPDELARERGAYFGSLLGTLNHVAVSDRVWLQRFAAHPARPAALQPVLALPTPARLDEVLYPALGPLAAHRAWLDRCIVDWAAQLRPDDLACELAYTSLACEAARRPFGGLVLHFFNHQTHHRGQATTLLSQAGIDMGATDLVLRVPASGDAPAMPTPADLQLLADYNQWMNQRLYACAAQLPPDELARERGAYFGSLLGTLNHVAVSDRVWLQRFAAHPARPAALQPVLALPTPARLDEVLYPALGPLAAHRAWLDRCIVDWAAQLRPDDLACELAYTSLACEAARRPFGGLVLHFFNHQTHHRGQATTLLSQAGIDMGATDLVLRVPASGDAPA

Organism: Bordetella pertussis (strain Tohama I / ATCC BAA-589 / NCTC 13251) (NCBI:txid257313)

Secondary structure (DSSP, 8-state):
---HHHHHHHHHHHHHHHHHHHHHHTTS-HHHHH---SBTTBSHHHHHHHHHHHHHHHHHHHHTSTT--GGGHHHHTSPPPSSTT--S-SSHHHHHHHHHHHHHHHHHHHHH--HHHHTSEEEEE-TT--EEEEEHHHHHHHHHHHHHHHHHHHHHHHHHTT-------GGGGSPPTT-S--/---HHHHHHHHHHHHHHHHHHHHHHTTS-HHHHHS--SBTTBSHHHHHHHHHHHHHHHHHHHHTSTT--GGGHHHHTSPPPSSTT--S-SSHHHHHHHHHHHHHHHHHHHHH--HHHHTSEEEEE-TT--EEEEEHHHHHHHHHHHHHHHHHHHHHHHHHTT-------GGGGSPPTT-S--

pLDDT: mean 94.38, std 9.28, range [33.34, 98.88]

=== Feature glossary ===
Legend for the data blocks above and below:

— What the protein is —

The amino-acid sequence is the protein's primary structure: the linear order of residues from the N-terminus to the C-terminus, written in one-letter code. Everything else here — the 3D coordinates, the secondary structure, the domain annotations — is ultimately a consequence of this string.

Database cross-references. InterPro integrates a dozen domain/family signature databases into unified entries with residue-range hits. GO terms attach function/process/location labels with evidence codes. CATH codes position the fold in a four-level structural taxonomy. Organism is the NCBI-taxonomy species name.

— Where its atoms are —

The mmCIF block holds the 3D Cartesian coordinates of each backbone atom (N, Cα, C, O) in ångströms. mmCIF is the PDB's canonical archive format — a tagged-loop text representation of the atomic model.

The six renders are orthographic views along the three Cartesian axes in both directions. Representation (cartoon, sticks, or surface) and color scheme (sequence-rainbow or by-chain) vary across proteins so the training set covers all the common visualization conventions.

— Local backbone conformation —

Secondary structure is the local, repeating backbone conformation. DSSP classifies it into eight states by reading the hydrogen-bond network: three helix types (H, G, I), two β types (E, B), two non-regular types (T, S), and unstructured coil (-).

SS3 is a coarse helix/strand/coil call (letters a/b/c) made by the P-SEA algorithm from inter-Cα distances and dihedrals. It is less detailed than DSSP but needs only Cα positions.

Backbone dihedral angles. Every residue except chain termini has a φ (preceding-C → N → Cα → C) and a ψ (N → Cα → C → next-N). They are reported in degrees following the IUPAC sign convention. Secondary structure is essentially a statement about which (φ, ψ) basin each residue occupies.

— Global shape and packing —

The geometric summary reports three shape descriptors. Rg (radius of gyration) measures how spread out the Cα atoms are about their centre of mass; compact globular proteins have small Rg, elongated or unfolded ones large. Cα contacts (<8 Å, |i−j|>4) count long-range residue pairs in spatial proximity — high for tightly packed folds, near zero for rods or random coil. The bounding-box extents give the protein's footprint along x, y, z in Å.

Solvent accessibility: the surface area of each residue that a 1.4 Å water probe can touch, in Å². When only backbone atoms are present the absolute values are lower than full-atom SASA (side chains contribute most of the area) and are flagged as backbone-only.

Plot images: a contact map (which residues are close in 3D, as an N×N binary image), a Ramachandran scatter (backbone torsion angles, revealing secondary-structure composition at a glance), and — for AlphaFold structures — a PAE heatmap (pairwise prediction confidence).

— Structural neighborhood —

Foldseek's 3Di representation compresses backbone geometry into a per-residue letter drawn from a learned twenty-state alphabet. It captures the tertiary interaction pattern around each residue — which residues are packed against it in space, regardless of where they are in sequence.

Structural nearest neighbors (via Foldseek easy-search vs the PDB). Reported per hit: target PDB id, E-value, and alignment TM-score. A TM-score above ~0.5 is the conventional threshold for 'same fold'.

— Confidence and disorder —

pLDDT (predicted Local Distance Difference Test) is AlphaFold's per-residue confidence score, ranging from 0 to 100. Values above 90 indicate high confidence (typically well-packed cores); 70–90 is confident; 50–70 low confidence; below 50 usually means the region is disordered or the prediction is unreliable there. AlphaFold stores pLDDT in the mmCIF B-factor column.

For experimental (PDB) structures, the B-factor (temperature factor) quantifies the positional spread of each atom in the crystal — a combination of thermal vibration and static disorder — in units of Å². High B-factors mark flexible loops or poorly resolved regions; low B-factors mark the rigid, well-ordered core.

Predicted Aligned Error (PAE) is an AlphaFold confidence matrix: entry (i, j) is the expected error in the position of residue j, in ångströms, when the prediction is superimposed on the true structure at residue i. Low PAE within a block of residues means that block is internally rigid and well-predicted; high PAE between two blocks means their relative placement is uncertain even if each block individually is confident.